Protein AF-A0A949MUG4-F1 (afdb_monomer_lite)

pLDDT: mean 82.38, std 16.34, range [31.33, 96.69]

Secondary structure (DSSP, 8-state):
----S----SGGGT-TTTT-HHHHHHHHHHHH-HHHHHHHHHHHHHHHH-TTHHHHTHHHHHHHHHHHHTTGGGGS-HHHHHHHHHHHHHHHHHHHHHHHTT--HHHHHHHHHHHHHHHHHHH-TTSTT-PPPHHHHHHHHHHHHHTT--SS-SSGGGTT-TTTTTTHHHHHHHTT-HHHHHHHHHHHT-SSS-HHHHHHHHHHHHHHHHHSS--HHHHHHHHHHHHHTSS--HHHHHHHHHHHHHHHHHHHHHHHHHHH-S----

Sequence (266 aa):
DIVGKFNRHLGCSFCLHRCDSQILETAIPVADDTIFRQVYNRYILSTLKDLTQLVHFRAQIIHEIQRVIGGKARTGNITGITWCALTQATERYFERKGEENYWYYDQVREQHLRWLNLLRPAFQPTEVNRRLDISVLRQWRDDFLELHKRDQGPLPTCAPCTSKCLYRFEVSEVVRDPKIKFDFNSSINRKDTPASDSAAWFCRLLTERLIGMPDVDLAYCLAAHLIKDQQLSNDAQLVLLHKVRNALENFQNEGQDQGNDAPASG

Foldseek 3Di:
DDPDDDPPFPLCVPQPCVVPVVLLVLLVQLLVDLVLLLLLLLLVVLCLVPVCSLQVSVVVNLVSSCVRSVPVCVPDDSLSSSLSNNSSSLRVVLVQVCVQLVHDPVLSVVLSVLSSVSNCVRRPCVVVDDDDDVVSSVVSSVSLLVSLDDPAEPAPLRPPQPSNCPCQRSLVSVVVPVVLLVVLVVQLPDPPDHSLLSLLVSLQVVVCVRNVDGDLNSSLSNSLVSLVPDPDDPVRSNVSSVSNSVNNVVVVVVVVVVVVPDDPPD

Radius of gyration: 20.77 Å; chains: 1; bounding box: 57×70×56 Å

Structure (mmCIF, N/CA/C/O backbone):
data_AF-A0A949MUG4-F1
#
_entry.id   AF-A0A949MUG4-F1
#
loop_
_atom_site.group_PDB
_atom_site.id
_atom_site.type_symbol
_atom_site.label_atom_id
_atom_site.label_alt_id
_atom_site.label_comp_id
_atom_site.label_asym_id
_atom_site.label_entity_id
_atom_site.label_seq_id
_atom_site.pdbx_PDB_ins_code
_atom_site.Cartn_x
_atom_site.Cartn_y
_atom_site.Cartn_z
_atom_site.occupancy
_atom_site.B_iso_or_equiv
_atom_site.auth_seq_id
_atom_site.auth_comp_id
_atom_site.auth_asym_id
_atom_site.auth_atom_id
_atom_site.pdbx_PDB_model_num
ATOM 1 N N . ASP A 1 1 ? -28.931 28.808 16.132 1.00 38.00 1 ASP A N 1
ATOM 2 C CA . ASP A 1 1 ? -27.473 28.906 16.302 1.00 38.00 1 ASP A CA 1
ATOM 3 C C . ASP A 1 1 ? -26.883 27.640 16.903 1.00 38.00 1 ASP A C 1
ATOM 5 O O . ASP A 1 1 ? -27.453 27.085 17.830 1.00 38.00 1 ASP A O 1
ATOM 9 N N . ILE A 1 2 ? -25.722 27.244 16.363 1.00 33.22 2 ILE A N 1
ATOM 10 C CA . ILE A 1 2 ? -24.748 26.241 16.851 1.00 33.22 2 ILE A CA 1
ATOM 11 C C . ILE A 1 2 ? -25.044 24.737 16.619 1.00 33.22 2 ILE A C 1
ATOM 13 O O . ILE A 1 2 ? -24.869 23.918 17.512 1.00 33.22 2 ILE A O 1
ATOM 17 N N . VAL A 1 3 ? -25.337 24.326 15.377 1.00 35.97 3 VAL A N 1
ATOM 18 C CA . VAL A 1 3 ? -24.929 22.981 14.877 1.00 35.97 3 VAL A CA 1
ATOM 19 C C . VAL A 1 3 ? -24.129 23.129 13.578 1.00 35.97 3 VAL A C 1
ATOM 21 O O . VAL A 1 3 ? -24.270 22.401 12.604 1.00 35.97 3 VAL A O 1
ATOM 24 N N . GLY A 1 4 ? -23.282 24.153 13.557 1.00 38.56 4 GLY A N 1
ATOM 25 C CA . GLY A 1 4 ? -22.215 24.313 12.586 1.00 38.56 4 GLY A CA 1
ATOM 26 C C . GLY A 1 4 ? -20.907 24.275 13.349 1.00 38.56 4 GLY A C 1
ATOM 27 O O . GLY A 1 4 ? -20.596 25.246 14.033 1.00 38.56 4 GLY A O 1
ATOM 28 N N . LYS A 1 5 ? -20.184 23.152 13.271 1.00 31.33 5 LYS A N 1
ATOM 29 C CA . LYS A 1 5 ? -18.725 23.068 13.446 1.00 31.33 5 LYS A CA 1
ATOM 30 C C . LYS A 1 5 ? -18.222 21.665 13.063 1.00 31.33 5 LYS A C 1
ATOM 32 O O . LYS A 1 5 ? -18.283 20.726 13.841 1.00 31.33 5 LYS A O 1
ATOM 37 N N . PHE A 1 6 ? -17.741 21.571 11.823 1.00 34.22 6 PHE A N 1
ATOM 38 C CA . PHE A 1 6 ? -16.592 20.768 11.384 1.00 34.22 6 PHE A CA 1
ATOM 39 C C . PHE A 1 6 ? -16.480 19.303 11.859 1.00 34.22 6 PHE A C 1
ATOM 41 O O . PHE A 1 6 ? -15.605 18.967 12.651 1.00 34.22 6 PHE A O 1
ATOM 48 N N . ASN A 1 7 ? -17.238 18.391 11.243 1.00 36.97 7 ASN A N 1
ATOM 49 C CA . ASN A 1 7 ? -16.804 16.992 11.105 1.00 36.97 7 ASN A CA 1
ATOM 50 C C . ASN A 1 7 ? -15.957 16.871 9.830 1.00 36.97 7 ASN A C 1
ATOM 52 O O . ASN A 1 7 ? -16.457 16.467 8.785 1.00 36.97 7 ASN A O 1
ATOM 56 N N . ARG A 1 8 ? -14.690 17.298 9.891 1.00 38.66 8 ARG A N 1
ATOM 57 C CA . ARG A 1 8 ? -13.737 17.125 8.778 1.00 38.66 8 ARG A CA 1
ATOM 58 C C . ARG A 1 8 ? -12.973 15.801 8.819 1.00 38.66 8 ARG A C 1
ATOM 60 O O . ARG A 1 8 ? -12.314 15.499 7.839 1.00 38.66 8 ARG A O 1
ATOM 67 N N . HIS A 1 9 ? -13.118 15.016 9.889 1.00 41.34 9 HIS A N 1
ATOM 68 C CA . HIS A 1 9 ? -12.454 13.723 10.037 1.00 41.34 9 HIS A CA 1
ATOM 69 C C . HIS A 1 9 ? -13.476 12.630 10.414 1.00 41.34 9 HIS A C 1
ATOM 71 O O . HIS A 1 9 ? -14.009 12.602 11.530 1.00 41.34 9 HIS A O 1
ATOM 77 N N . LEU A 1 10 ? -13.805 11.768 9.448 1.00 46.38 10 LEU A N 1
ATOM 78 C CA . LEU A 1 10 ? -14.676 10.598 9.560 1.00 46.38 10 LEU A CA 1
ATOM 79 C C . LEU A 1 10 ? -14.203 9.607 10.631 1.00 46.38 10 LEU A C 1
ATOM 81 O O . LEU A 1 10 ? -15.056 9.073 11.338 1.00 46.38 10 LEU A O 1
ATOM 85 N N . GLY A 1 11 ? -12.900 9.384 10.814 1.00 46.75 11 GLY A N 1
ATOM 86 C CA . GLY A 1 11 ? -12.364 8.372 11.740 1.00 46.75 11 GLY A CA 1
ATOM 87 C C . GLY A 1 11 ? -12.698 8.671 13.203 1.00 46.75 11 GLY A C 1
ATOM 88 O O . GLY A 1 11 ? -13.014 7.789 14.003 1.00 46.75 11 GLY A O 1
ATOM 89 N N . CYS A 1 12 ? -12.809 9.950 13.539 1.00 45.72 12 CYS A N 1
ATOM 90 C CA . CYS A 1 12 ? -13.305 10.400 14.832 1.00 45.72 12 CYS A CA 1
ATOM 91 C C . CYS A 1 12 ? -14.766 9.949 15.102 1.00 45.72 12 CYS A C 1
ATOM 93 O O . CYS A 1 12 ? -15.148 9.749 16.248 1.00 45.72 12 CYS A O 1
ATOM 95 N N . SER A 1 13 ? -15.587 9.723 14.073 1.00 48.91 13 SER A N 1
ATOM 96 C CA . SER A 1 13 ? -16.984 9.254 14.202 1.00 48.91 13 SER A CA 1
ATOM 97 C C . SER A 1 13 ? -17.106 7.751 14.499 1.00 48.91 13 SER A C 1
ATOM 99 O O . SER A 1 13 ? -18.170 7.306 14.922 1.00 48.91 13 SER A O 1
ATOM 101 N N . PHE A 1 14 ? -16.032 6.977 14.284 1.00 54.50 14 PHE A N 1
ATOM 102 C CA . PHE A 1 14 ? -16.016 5.509 14.391 1.00 54.50 14 PHE A CA 1
ATOM 103 C C . PHE A 1 14 ? -15.249 4.967 15.597 1.00 54.50 14 PHE A C 1
ATOM 105 O O . PHE A 1 14 ? -15.446 3.807 15.973 1.00 54.50 14 PHE A O 1
ATOM 112 N N . CYS A 1 15 ? -14.394 5.770 16.238 1.00 56.59 15 CYS A N 1
ATOM 113 C CA . CYS A 1 15 ? -13.801 5.331 17.494 1.00 56.59 15 CYS A CA 1
ATOM 114 C C . CYS A 1 15 ? -14.860 5.391 18.605 1.00 56.59 15 CYS A C 1
ATOM 116 O O . CYS A 1 15 ? -15.252 6.467 19.050 1.00 56.59 15 CYS A O 1
ATOM 118 N N . LEU A 1 16 ? -15.287 4.225 19.100 1.00 51.66 16 LEU A N 1
ATOM 119 C CA . LEU A 1 16 ? -16.188 4.097 20.260 1.00 51.66 16 LEU A CA 1
ATOM 120 C C . LEU A 1 16 ? -15.656 4.812 21.513 1.00 51.66 16 LEU A C 1
ATOM 122 O O . LEU A 1 16 ? -16.421 5.160 22.405 1.00 51.66 16 LEU A O 1
ATOM 126 N N . HIS A 1 17 ? -14.347 5.062 21.552 1.00 52.28 17 HIS A N 1
ATOM 127 C CA . HIS A 1 17 ? -13.648 5.764 22.618 1.00 52.28 17 HIS A CA 1
ATOM 128 C C . HIS A 1 17 ? -13.344 7.235 22.286 1.00 52.28 17 HIS A C 1
ATOM 130 O O . HIS A 1 17 ? -12.525 7.839 22.964 1.00 52.28 17 HIS A O 1
ATOM 136 N N . ARG A 1 18 ? -14.009 7.858 21.295 1.00 49.44 18 ARG A N 1
ATOM 137 C CA . ARG A 1 18 ? -13.872 9.309 21.011 1.00 49.44 18 ARG A CA 1
ATOM 138 C C . ARG A 1 18 ? -14.184 10.185 22.237 1.00 49.44 18 ARG A C 1
ATOM 140 O O . ARG A 1 18 ? -13.725 11.317 22.314 1.00 49.44 18 ARG A O 1
ATOM 147 N N . CYS A 1 19 ? -14.964 9.657 23.181 1.00 48.97 19 CYS A N 1
ATOM 148 C CA . CYS A 1 19 ? -15.312 10.311 24.443 1.00 48.97 19 CYS A CA 1
ATOM 149 C C . CYS A 1 19 ? -14.299 10.058 25.577 1.00 48.97 19 CYS A C 1
ATOM 151 O O . CYS A 1 19 ? -14.469 10.611 26.658 1.00 48.97 19 CYS A O 1
ATOM 153 N N . ASP A 1 20 ? -13.273 9.233 25.350 1.00 65.44 20 ASP A N 1
ATOM 154 C CA . ASP A 1 20 ? -12.170 8.995 26.282 1.00 65.44 20 ASP A CA 1
ATOM 155 C C . ASP A 1 20 ? -10.916 9.704 25.750 1.00 65.44 20 ASP A C 1
ATOM 157 O O . ASP A 1 20 ? -10.200 9.201 24.876 1.00 65.44 20 ASP A O 1
ATOM 161 N N . SER A 1 21 ? -10.681 10.920 26.250 1.00 68.94 21 SER A N 1
ATOM 162 C CA . SER A 1 21 ? -9.591 11.779 25.781 1.00 68.94 21 SER A CA 1
ATOM 163 C C . SER A 1 21 ? -8.219 11.132 25.963 1.00 68.94 21 SER A C 1
ATOM 165 O O . SER A 1 21 ? -7.357 11.319 25.112 1.00 68.94 21 SER A O 1
ATOM 167 N N . GLN A 1 22 ? -8.024 10.301 26.994 1.00 76.19 22 GLN A N 1
ATOM 168 C CA . GLN A 1 22 ? -6.738 9.644 27.250 1.00 76.19 22 GLN A CA 1
ATOM 169 C C . GLN A 1 22 ? -6.417 8.584 26.191 1.00 76.19 22 GLN A C 1
ATOM 171 O O . GLN A 1 22 ? -5.270 8.470 25.743 1.00 76.19 22 GLN A O 1
ATOM 176 N N . ILE A 1 23 ? -7.427 7.823 25.754 1.00 78.88 23 ILE A N 1
ATOM 177 C CA . ILE A 1 23 ? -7.269 6.841 24.672 1.00 78.88 23 ILE A CA 1
ATOM 178 C C . ILE A 1 23 ? -6.927 7.555 23.363 1.00 78.88 23 ILE A C 1
ATOM 180 O O . ILE A 1 23 ? -6.003 7.137 22.662 1.00 78.88 23 ILE A O 1
ATOM 184 N N . LEU A 1 24 ? -7.636 8.640 23.046 1.00 78.19 24 LEU A N 1
ATOM 185 C CA . LEU A 1 24 ? -7.407 9.397 21.817 1.00 78.19 24 LEU A CA 1
ATOM 186 C C . LEU A 1 24 ? -6.029 10.079 21.802 1.00 78.19 24 LEU A C 1
ATOM 188 O O . LEU A 1 24 ? -5.299 9.946 20.820 1.00 78.19 24 LEU A O 1
ATOM 192 N N . GLU A 1 25 ? -5.645 10.745 22.893 1.00 81.19 25 GLU A N 1
ATOM 193 C CA . GLU A 1 25 ? -4.333 11.393 23.053 1.00 81.19 25 GLU A CA 1
ATOM 194 C C . GLU A 1 25 ? -3.176 10.399 22.925 1.00 81.19 25 GLU A C 1
ATOM 196 O O . GLU A 1 25 ? -2.111 10.746 22.418 1.00 81.19 25 GLU A O 1
ATOM 201 N N . THR A 1 26 ? -3.386 9.145 23.333 1.00 84.00 26 THR A N 1
ATOM 202 C CA . THR A 1 26 ? -2.385 8.083 23.173 1.00 84.00 26 THR A CA 1
ATOM 203 C C . THR A 1 26 ? -2.375 7.507 21.756 1.00 84.00 26 THR A C 1
ATOM 205 O O . THR A 1 26 ? -1.316 7.137 21.251 1.00 84.00 26 THR A O 1
ATOM 208 N N . ALA A 1 27 ? -3.532 7.424 21.095 1.00 85.31 27 ALA A N 1
ATOM 209 C CA . ALA A 1 27 ? -3.666 6.822 19.771 1.00 85.31 27 ALA A CA 1
ATOM 210 C C . ALA A 1 27 ? -3.179 7.724 18.623 1.00 85.31 27 ALA A C 1
ATOM 212 O O . ALA A 1 27 ? -2.673 7.203 17.630 1.00 85.31 27 ALA A O 1
ATOM 213 N N . ILE A 1 28 ? -3.304 9.051 18.738 1.00 86.00 28 ILE A N 1
ATOM 214 C CA . ILE A 1 28 ? -2.858 9.993 17.693 1.00 86.00 28 ILE A CA 1
ATOM 215 C C . ILE A 1 28 ? -1.348 9.850 17.404 1.00 86.00 28 ILE A C 1
ATOM 217 O O . ILE A 1 28 ? -1.003 9.588 16.252 1.00 86.00 28 ILE A O 1
ATOM 221 N N . PRO A 1 29 ? -0.440 9.897 18.404 1.00 89.44 29 PRO A N 1
ATOM 222 C CA . PRO A 1 29 ? 0.991 9.697 18.170 1.00 89.44 29 PRO A CA 1
ATOM 223 C C . PRO A 1 29 ? 1.327 8.346 17.532 1.00 89.44 29 PRO A C 1
ATOM 225 O O . PRO A 1 29 ? 2.287 8.248 16.776 1.00 89.44 29 PRO A O 1
ATOM 228 N N . VAL A 1 30 ? 0.536 7.308 17.820 1.00 91.38 30 VAL A N 1
ATOM 229 C CA . VAL A 1 30 ? 0.688 5.983 17.205 1.00 91.38 30 VAL A CA 1
ATOM 230 C C . VAL A 1 30 ? 0.350 6.037 15.720 1.00 91.38 30 VAL A C 1
ATOM 232 O O . VAL A 1 30 ? 1.153 5.602 14.904 1.00 91.38 30 VAL A O 1
ATOM 235 N N . ALA A 1 31 ? -0.802 6.602 15.355 1.00 90.00 31 ALA A N 1
ATOM 236 C CA . ALA A 1 31 ? -1.200 6.755 13.955 1.00 90.00 31 ALA A CA 1
ATOM 237 C C . ALA A 1 31 ? -0.251 7.677 13.162 1.00 90.00 31 ALA A C 1
ATOM 239 O O . ALA A 1 31 ? -0.101 7.532 11.942 1.00 90.00 31 ALA A O 1
ATOM 240 N N . ASP A 1 32 ? 0.411 8.608 13.852 1.00 89.94 32 ASP A N 1
ATOM 241 C CA . ASP A 1 32 ? 1.366 9.538 13.258 1.00 89.94 32 ASP A CA 1
ATOM 242 C C . ASP A 1 32 ? 2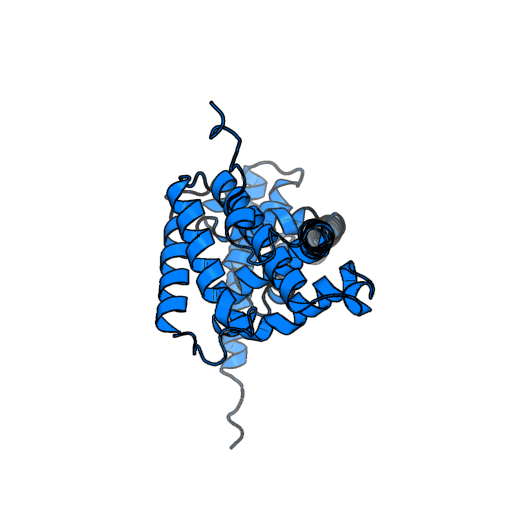.806 9.019 13.156 1.00 89.94 32 ASP A C 1
ATOM 244 O O . ASP A 1 32 ? 3.589 9.554 12.362 1.00 89.94 32 ASP A O 1
ATOM 248 N N . ASP A 1 33 ? 3.144 7.950 13.877 1.00 93.25 33 ASP A N 1
ATOM 249 C CA . ASP A 1 33 ? 4.459 7.317 13.825 1.00 93.25 33 ASP A CA 1
ATOM 250 C C . ASP A 1 33 ? 4.757 6.761 12.421 1.00 93.25 33 ASP A C 1
ATOM 252 O O . ASP A 1 33 ? 3.960 6.052 11.801 1.00 93.25 33 ASP A O 1
ATOM 256 N N . THR A 1 34 ? 5.931 7.100 11.888 1.00 90.44 34 THR A N 1
ATOM 257 C CA . THR A 1 34 ? 6.323 6.765 10.512 1.00 90.44 34 THR A CA 1
ATOM 258 C C . THR A 1 34 ? 6.436 5.263 10.277 1.00 90.44 34 THR A C 1
ATOM 260 O O . THR A 1 34 ? 6.034 4.786 9.215 1.00 90.44 34 THR A O 1
ATOM 263 N N . ILE A 1 35 ? 6.932 4.512 11.260 1.00 91.12 35 ILE A N 1
ATOM 264 C CA . ILE A 1 35 ? 7.088 3.058 11.171 1.00 91.12 35 ILE A CA 1
ATOM 265 C C . ILE A 1 35 ? 5.711 2.397 11.248 1.00 91.12 35 ILE A C 1
ATOM 267 O O . ILE A 1 35 ? 5.399 1.534 10.427 1.00 91.12 35 ILE A O 1
ATOM 271 N N . PHE A 1 36 ? 4.845 2.841 12.163 1.00 94.00 36 PHE A N 1
ATOM 272 C CA . PHE A 1 36 ? 3.479 2.331 12.260 1.00 94.00 36 PHE A CA 1
ATOM 273 C C . PHE A 1 36 ? 2.701 2.556 10.962 1.00 94.00 36 PHE A C 1
ATOM 275 O O . PHE A 1 36 ? 2.032 1.647 10.477 1.00 94.00 36 PHE A O 1
ATOM 282 N N . ARG A 1 37 ? 2.846 3.728 10.335 1.00 92.38 37 ARG A N 1
ATOM 283 C CA . ARG A 1 37 ? 2.242 4.023 9.027 1.00 92.38 37 ARG A CA 1
ATOM 284 C C . ARG A 1 37 ? 2.711 3.056 7.937 1.00 92.38 37 ARG A C 1
ATOM 286 O O . ARG A 1 37 ? 1.889 2.567 7.166 1.00 92.38 37 ARG A O 1
ATOM 293 N N . GLN A 1 38 ? 4.005 2.738 7.885 1.00 90.25 38 GLN A N 1
ATOM 294 C CA . GLN A 1 38 ? 4.538 1.744 6.945 1.00 90.25 38 GLN A CA 1
ATOM 295 C C . GLN A 1 38 ? 3.970 0.345 7.216 1.00 90.25 38 GLN A C 1
ATOM 297 O O . GLN A 1 38 ? 3.555 -0.348 6.287 1.00 90.25 38 GLN A O 1
ATOM 302 N N . VAL A 1 39 ? 3.899 -0.054 8.487 1.00 93.56 39 VAL A N 1
ATOM 303 C CA . VAL A 1 39 ? 3.333 -1.342 8.918 1.00 93.56 39 VAL A CA 1
ATOM 304 C C . VAL A 1 39 ? 1.844 -1.423 8.578 1.00 93.56 39 VAL A C 1
ATOM 306 O O . VAL A 1 39 ? 1.374 -2.463 8.125 1.00 93.56 39 VAL A O 1
ATOM 309 N N . TYR A 1 40 ? 1.109 -0.323 8.720 1.00 95.19 40 TYR A N 1
ATOM 310 C CA . TYR A 1 40 ? -0.305 -0.242 8.377 1.00 95.19 40 TYR A CA 1
ATOM 311 C C . TYR A 1 40 ? -0.552 -0.323 6.861 1.00 95.19 40 TYR A C 1
ATOM 313 O O . TYR A 1 40 ? -1.411 -1.078 6.409 1.00 95.19 40 TYR A O 1
ATOM 321 N N . ASN A 1 41 ? 0.250 0.374 6.050 1.00 93.19 41 ASN A N 1
ATOM 322 C CA . ASN A 1 41 ? 0.188 0.241 4.590 1.00 93.19 41 ASN A CA 1
ATOM 323 C C . ASN A 1 41 ? 0.493 -1.201 4.157 1.00 93.19 41 ASN A C 1
ATOM 325 O O . ASN A 1 41 ? -0.204 -1.772 3.317 1.00 93.19 41 ASN A O 1
ATOM 329 N N . ARG A 1 42 ? 1.510 -1.814 4.776 1.00 92.81 42 ARG A N 1
ATOM 330 C CA . ARG A 1 42 ? 1.872 -3.216 4.560 1.00 92.81 42 ARG A CA 1
ATOM 331 C C . ARG A 1 42 ? 0.734 -4.161 4.937 1.00 92.81 42 ARG A C 1
ATOM 333 O O . ARG A 1 42 ? 0.501 -5.129 4.218 1.00 92.81 42 ARG A O 1
ATOM 340 N N . TYR A 1 43 ? 0.024 -3.881 6.024 1.00 94.75 43 TYR A N 1
ATOM 341 C CA . TYR A 1 43 ? -1.121 -4.672 6.455 1.00 94.75 43 TYR A CA 1
ATOM 342 C C . TYR A 1 43 ? -2.227 -4.706 5.392 1.00 94.75 43 TYR A C 1
ATOM 344 O O . TYR A 1 43 ? -2.690 -5.789 5.025 1.00 94.75 43 TYR A O 1
ATOM 352 N N . ILE A 1 44 ? -2.596 -3.547 4.835 1.00 94.56 44 ILE A N 1
ATOM 353 C CA . ILE A 1 44 ? -3.597 -3.480 3.762 1.00 94.56 44 ILE A CA 1
ATOM 354 C C . ILE A 1 44 ? -3.099 -4.225 2.519 1.00 94.56 44 ILE A C 1
ATOM 356 O O . ILE A 1 44 ? -3.803 -5.100 2.022 1.00 94.56 44 ILE A O 1
ATOM 360 N N . LEU A 1 45 ? -1.871 -3.958 2.056 1.00 92.50 45 LEU A N 1
ATOM 361 C CA . LEU A 1 45 ? -1.303 -4.638 0.883 1.00 92.50 45 LEU A CA 1
ATOM 362 C C . LEU A 1 45 ? -1.253 -6.160 1.041 1.00 92.50 45 LEU A C 1
ATOM 364 O O . LEU A 1 45 ? -1.648 -6.885 0.130 1.00 92.50 45 LEU A O 1
ATOM 368 N N . SER A 1 46 ? -0.797 -6.638 2.199 1.00 92.75 46 SER A N 1
ATOM 369 C CA . SER A 1 46 ? -0.720 -8.071 2.494 1.00 92.75 46 SER A CA 1
ATOM 370 C C . SER A 1 46 ? -2.118 -8.688 2.507 1.00 92.75 46 SER A C 1
ATOM 372 O O . SER A 1 46 ? -2.308 -9.764 1.956 1.00 92.75 46 SER A O 1
ATOM 374 N N . THR A 1 47 ? -3.116 -7.970 3.038 1.00 93.19 47 THR A N 1
ATOM 375 C CA . THR A 1 47 ? -4.521 -8.411 3.032 1.00 93.19 47 THR A CA 1
ATOM 376 C C . THR A 1 47 ? -5.107 -8.480 1.622 1.00 93.19 47 THR A C 1
ATOM 378 O O . THR A 1 47 ? -5.867 -9.396 1.327 1.00 93.19 47 THR A O 1
ATOM 381 N N . LEU A 1 48 ? -4.754 -7.556 0.722 1.00 92.44 48 LEU A N 1
ATOM 382 C CA . LEU A 1 48 ? -5.206 -7.608 -0.676 1.00 92.44 48 LEU A CA 1
ATOM 383 C C . LEU A 1 48 ? -4.671 -8.839 -1.415 1.00 92.44 48 LEU A C 1
ATOM 385 O O . LEU A 1 48 ? -5.336 -9.346 -2.320 1.00 92.44 48 LEU A O 1
ATOM 389 N N . LYS A 1 49 ? -3.476 -9.303 -1.041 1.00 90.56 49 LYS A N 1
ATOM 390 C CA . LYS A 1 49 ? -2.809 -10.458 -1.651 1.00 90.56 49 LYS A CA 1
ATOM 391 C C . LYS A 1 49 ? -3.281 -11.774 -1.055 1.00 90.56 49 LYS A C 1
ATOM 393 O O . LYS A 1 49 ? -3.683 -12.674 -1.787 1.00 90.56 49 LYS A O 1
ATOM 398 N N . ASP A 1 50 ? -3.292 -11.844 0.265 1.00 91.31 50 ASP A N 1
ATOM 399 C CA . ASP A 1 50 ? -3.741 -12.985 1.039 1.00 91.31 50 ASP A CA 1
ATOM 400 C C . ASP A 1 50 ? -4.739 -12.503 2.093 1.00 91.31 50 ASP A C 1
ATOM 402 O O . ASP A 1 50 ? -4.395 -11.873 3.093 1.00 91.31 50 ASP A O 1
ATOM 406 N N . LEU A 1 51 ? -6.010 -12.834 1.870 1.00 91.94 51 LEU A N 1
ATOM 407 C CA . LEU A 1 51 ? -7.113 -12.402 2.723 1.00 91.94 51 LEU A CA 1
ATOM 408 C C . LEU A 1 51 ? -6.975 -12.895 4.174 1.00 91.94 51 LEU A C 1
ATOM 410 O O . LEU A 1 51 ? -7.530 -12.278 5.084 1.00 91.94 51 LEU A O 1
ATOM 414 N N . THR A 1 52 ? -6.227 -13.975 4.419 1.00 90.44 52 THR A N 1
ATOM 415 C CA . THR A 1 52 ? -5.990 -14.477 5.781 1.00 90.44 52 THR A CA 1
ATOM 416 C C . THR A 1 52 ? -5.121 -13.520 6.608 1.00 90.44 52 THR A C 1
ATOM 418 O O . THR A 1 52 ? -5.228 -13.481 7.841 1.00 90.44 52 THR A O 1
ATOM 421 N N . GLN A 1 53 ? -4.339 -12.658 5.943 1.00 91.81 53 GLN A N 1
ATOM 422 C CA . GLN A 1 53 ? -3.513 -11.642 6.595 1.00 91.81 53 GLN A CA 1
ATOM 423 C C . GLN A 1 53 ? -4.339 -10.626 7.375 1.00 91.81 53 GLN A C 1
ATOM 425 O O . GLN A 1 53 ? -3.823 -10.082 8.348 1.00 91.81 53 GLN A O 1
ATOM 430 N N . LEU A 1 54 ? -5.631 -10.446 7.061 1.00 90.94 54 LEU A N 1
ATOM 431 C CA . LEU A 1 54 ? -6.526 -9.608 7.861 1.00 90.94 54 LEU A CA 1
ATOM 432 C C . LEU A 1 54 ? -6.430 -9.953 9.361 1.00 90.94 54 LEU A C 1
ATOM 434 O O . LEU A 1 54 ? -6.425 -9.054 10.202 1.00 90.94 54 LEU A O 1
ATOM 438 N N . VAL A 1 55 ? -6.309 -11.245 9.689 1.00 88.50 55 VAL A N 1
ATOM 439 C CA . VAL A 1 55 ? -6.200 -11.740 11.067 1.00 88.50 55 VAL A CA 1
ATOM 440 C C . VAL A 1 55 ? -4.748 -12.010 11.460 1.00 88.50 55 VAL A C 1
ATOM 442 O O . VAL A 1 55 ? -4.340 -11.620 12.554 1.00 88.50 55 VAL A O 1
ATOM 445 N N . HIS A 1 56 ? -3.945 -12.647 10.602 1.00 89.19 56 HIS A N 1
ATOM 446 C CA . HIS A 1 56 ? -2.576 -13.050 10.963 1.00 89.19 56 HIS A CA 1
ATOM 447 C C . HIS A 1 56 ? -1.635 -11.865 11.216 1.00 89.19 56 HIS A C 1
ATOM 449 O O . HIS A 1 56 ? -0.772 -11.935 12.093 1.00 89.19 56 HIS A O 1
ATOM 455 N N . PHE A 1 57 ? -1.857 -10.735 10.544 1.00 91.31 57 PHE A N 1
ATOM 456 C CA . PHE A 1 57 ? -1.042 -9.530 10.704 1.00 91.31 57 PHE A CA 1
ATOM 457 C C . PHE A 1 57 ? -1.313 -8.787 12.029 1.00 91.31 57 PHE A C 1
ATOM 459 O O . PHE A 1 57 ? -0.543 -7.916 12.442 1.00 91.31 57 PHE A O 1
ATOM 466 N N . ARG A 1 58 ? -2.387 -9.149 12.749 1.00 90.19 58 ARG A N 1
ATOM 467 C CA . ARG A 1 58 ? -2.808 -8.523 14.014 1.00 90.19 58 ARG A CA 1
ATOM 468 C C . ARG A 1 58 ? -1.685 -8.436 15.044 1.00 90.19 58 ARG A C 1
ATOM 470 O O . ARG A 1 58 ? -1.566 -7.417 15.720 1.00 90.19 58 ARG A O 1
ATOM 477 N N . ALA A 1 59 ? -0.872 -9.484 15.173 1.00 90.12 59 ALA A N 1
ATOM 478 C CA . ALA A 1 59 ? 0.232 -9.504 16.131 1.00 90.12 59 ALA A CA 1
ATOM 479 C C . ALA A 1 59 ? 1.260 -8.400 15.837 1.00 90.12 59 ALA A C 1
ATOM 481 O O . ALA A 1 59 ? 1.703 -7.720 16.760 1.00 90.12 59 ALA A O 1
ATOM 482 N N . GLN A 1 60 ? 1.575 -8.171 14.559 1.00 92.69 60 GLN A N 1
ATOM 483 C CA . GLN A 1 60 ? 2.511 -7.133 14.137 1.00 92.69 60 GLN A CA 1
ATOM 484 C C . GLN A 1 60 ? 1.945 -5.727 14.371 1.00 92.69 60 GLN A C 1
ATOM 486 O O . GLN A 1 60 ? 2.655 -4.866 14.882 1.00 92.69 60 GLN A O 1
ATOM 491 N N . ILE A 1 61 ? 0.656 -5.509 14.082 1.00 94.31 61 ILE A N 1
ATOM 492 C CA . ILE A 1 61 ? -0.030 -4.246 14.406 1.00 94.31 61 ILE A CA 1
ATOM 493 C C . ILE A 1 61 ? 0.063 -3.959 15.905 1.00 94.31 61 ILE A C 1
ATOM 495 O O . ILE A 1 61 ? 0.521 -2.892 16.299 1.00 94.31 61 ILE A O 1
ATOM 499 N N . ILE A 1 62 ? -0.335 -4.912 16.753 1.00 91.62 62 ILE A N 1
ATOM 500 C CA . ILE A 1 62 ? -0.338 -4.715 18.209 1.00 91.62 62 ILE A CA 1
ATOM 501 C C . ILE A 1 62 ? 1.080 -4.477 18.732 1.00 91.62 62 ILE A C 1
ATOM 503 O O . ILE A 1 62 ? 1.269 -3.604 19.577 1.00 91.62 62 ILE A O 1
ATOM 507 N N . HIS A 1 63 ? 2.070 -5.212 18.219 1.00 92.56 63 HIS A N 1
ATOM 508 C CA . HIS A 1 63 ? 3.469 -5.036 18.595 1.00 92.56 63 HIS A CA 1
ATOM 509 C C . HIS A 1 63 ? 3.965 -3.613 18.314 1.00 92.56 63 HIS A C 1
ATOM 511 O O . HIS A 1 63 ? 4.548 -2.981 19.193 1.00 92.56 63 HIS A O 1
ATOM 517 N N . GLU A 1 64 ? 3.686 -3.074 17.128 1.00 93.81 64 GLU A N 1
ATOM 518 C CA . GLU A 1 64 ? 4.121 -1.723 16.763 1.00 93.81 64 GLU A CA 1
ATOM 519 C C . GLU A 1 64 ? 3.409 -0.639 17.570 1.00 93.81 64 GLU A C 1
ATOM 521 O O . GLU A 1 64 ? 4.036 0.320 18.014 1.00 93.81 64 GLU A O 1
ATOM 526 N N . ILE A 1 65 ? 2.121 -0.824 17.862 1.00 91.94 65 ILE A N 1
ATOM 527 C CA . ILE A 1 65 ? 1.393 0.067 18.773 1.00 91.94 65 ILE A CA 1
ATOM 528 C C . ILE A 1 65 ? 2.048 0.043 20.160 1.00 91.94 65 ILE A C 1
ATOM 530 O O . ILE A 1 65 ? 2.315 1.095 20.739 1.00 91.94 65 ILE A O 1
ATOM 534 N N . GLN A 1 66 ? 2.371 -1.146 20.677 1.00 91.00 66 GLN A N 1
ATOM 535 C CA . GLN A 1 66 ? 3.061 -1.318 21.958 1.00 91.00 66 GLN A CA 1
ATOM 536 C C . GLN A 1 66 ? 4.465 -0.697 21.975 1.00 91.00 66 GLN A C 1
ATOM 538 O O . GLN A 1 66 ? 4.866 -0.134 22.999 1.00 91.00 66 GLN A O 1
ATOM 543 N N . ARG A 1 67 ? 5.191 -0.755 20.852 1.00 92.81 67 ARG A N 1
ATOM 544 C CA . ARG A 1 67 ? 6.489 -0.094 20.677 1.00 92.81 67 ARG A CA 1
ATOM 545 C C . ARG A 1 67 ? 6.351 1.419 20.816 1.00 92.81 67 ARG A C 1
ATOM 547 O O . ARG A 1 67 ? 7.085 2.014 21.602 1.00 92.81 67 ARG A O 1
ATOM 554 N N . VAL A 1 68 ? 5.407 2.036 20.099 1.00 90.88 68 VAL A N 1
ATOM 555 C CA . VAL A 1 68 ? 5.231 3.501 20.102 1.00 90.88 68 VAL A CA 1
ATOM 556 C C . VAL A 1 68 ? 4.773 4.013 21.466 1.00 90.88 68 VAL A C 1
ATOM 558 O O . VAL A 1 68 ? 5.280 5.020 21.959 1.00 90.88 68 VAL A O 1
ATOM 561 N N . ILE A 1 69 ? 3.855 3.305 22.127 1.00 87.81 69 ILE A N 1
ATOM 562 C CA . ILE A 1 69 ? 3.391 3.707 23.462 1.00 87.81 69 ILE A CA 1
ATOM 563 C C . ILE A 1 69 ? 4.433 3.436 24.561 1.00 87.81 69 ILE A C 1
ATOM 565 O O . ILE A 1 69 ? 4.258 3.920 25.678 1.00 87.81 69 ILE A O 1
ATOM 569 N N . GLY A 1 70 ? 5.500 2.673 24.289 1.00 79.56 70 GLY A N 1
ATOM 570 C CA . GLY A 1 70 ? 6.657 2.524 25.182 1.00 79.56 70 GLY A CA 1
ATOM 571 C C . GLY A 1 70 ? 6.320 2.022 26.590 1.00 79.56 70 GLY A C 1
ATOM 572 O O . GLY A 1 70 ? 6.918 2.464 27.567 1.00 79.56 70 GLY A O 1
ATOM 573 N N . GLY A 1 71 ? 5.312 1.154 26.730 1.00 64.62 71 GLY A N 1
ATOM 574 C CA . GLY A 1 71 ? 4.870 0.649 28.036 1.00 64.62 71 GLY A CA 1
ATOM 575 C C . GLY A 1 71 ? 3.930 1.573 28.827 1.00 64.62 71 GLY A C 1
ATOM 576 O O . GLY A 1 71 ? 3.453 1.160 29.886 1.00 64.62 71 GLY A O 1
ATOM 577 N N . LYS A 1 72 ? 3.553 2.750 28.295 1.00 61.50 72 LYS A N 1
ATOM 578 C CA . LYS A 1 72 ? 2.459 3.594 28.836 1.00 61.50 72 LYS A CA 1
ATOM 579 C C . LYS A 1 72 ? 1.109 2.857 28.900 1.00 61.50 72 LYS A C 1
ATOM 581 O O . LYS A 1 72 ? 0.220 3.261 29.635 1.00 61.50 72 LYS A O 1
ATOM 586 N N . ALA A 1 73 ? 0.971 1.731 28.193 1.00 55.12 73 ALA A N 1
ATOM 587 C CA . ALA A 1 73 ? -0.191 0.841 28.256 1.00 55.12 73 ALA A CA 1
ATOM 588 C C . ALA A 1 73 ? -0.400 0.120 29.597 1.00 55.12 73 ALA A C 1
ATOM 590 O O . ALA A 1 73 ? -1.452 -0.493 29.772 1.00 55.12 73 ALA A O 1
ATOM 591 N N . ARG A 1 74 ? 0.540 0.174 30.557 1.00 52.72 74 ARG A N 1
ATOM 592 C CA . ARG A 1 74 ? 0.318 -0.445 31.880 1.00 52.72 74 ARG A CA 1
ATOM 593 C C . ARG A 1 74 ? -0.882 0.150 32.635 1.00 52.72 74 ARG A C 1
ATOM 595 O O . ARG A 1 74 ? -1.330 -0.467 33.594 1.00 52.72 74 ARG A O 1
ATOM 602 N N . THR A 1 75 ? -1.423 1.289 32.195 1.00 52.81 75 THR A N 1
ATOM 603 C CA . THR A 1 75 ? -2.536 1.989 32.854 1.00 52.81 75 THR A CA 1
ATOM 604 C C . THR A 1 75 ? -3.833 2.106 32.044 1.00 52.81 75 THR A C 1
ATOM 606 O O . THR A 1 75 ? -4.797 2.632 32.587 1.00 52.81 75 THR A O 1
ATOM 609 N N . GLY A 1 76 ? -3.947 1.619 30.800 1.00 61.75 76 GLY A N 1
ATOM 610 C CA . GLY A 1 76 ? -5.174 1.887 30.034 1.00 61.75 76 GLY A CA 1
ATOM 611 C C . GLY A 1 76 ? -5.389 1.037 28.788 1.00 61.75 76 GLY A C 1
ATOM 612 O O . GLY A 1 76 ? -4.511 0.922 27.942 1.00 61.75 76 GLY A O 1
ATOM 613 N N . ASN A 1 77 ? -6.586 0.448 28.715 1.00 79.50 77 ASN A N 1
ATOM 614 C CA . ASN A 1 77 ? -7.281 -0.160 27.573 1.00 79.50 77 ASN A CA 1
ATOM 615 C C . ASN A 1 77 ? -6.508 -0.217 26.227 1.00 79.50 77 ASN A C 1
ATOM 617 O O . ASN A 1 77 ? -6.828 0.508 25.282 1.00 79.50 77 ASN A O 1
ATOM 621 N N . ILE A 1 78 ? -5.531 -1.130 26.108 1.00 83.44 78 ILE A N 1
ATOM 622 C CA . ILE A 1 78 ? -4.750 -1.351 24.872 1.00 83.44 78 ILE A CA 1
ATOM 623 C C . ILE A 1 78 ? -5.642 -1.640 23.661 1.00 83.44 78 ILE A C 1
ATOM 625 O O . ILE A 1 78 ? -5.339 -1.223 22.547 1.00 83.44 78 ILE A O 1
ATOM 629 N N . THR A 1 79 ? -6.761 -2.322 23.883 1.00 83.62 79 THR A N 1
ATOM 630 C CA . THR A 1 79 ? -7.772 -2.604 22.867 1.00 83.62 79 THR A CA 1
ATOM 631 C C . THR A 1 79 ? -8.375 -1.313 22.319 1.00 83.62 79 THR A C 1
ATOM 633 O O . THR A 1 79 ? -8.428 -1.127 21.105 1.00 83.62 79 THR A O 1
ATOM 636 N N . GLY A 1 80 ? -8.783 -0.398 23.202 1.00 81.88 80 GLY A N 1
ATOM 637 C CA . GLY A 1 80 ? -9.328 0.902 22.824 1.00 81.88 80 GLY A CA 1
ATOM 638 C C . GLY A 1 80 ? -8.309 1.763 22.081 1.00 81.88 80 GLY A C 1
ATOM 639 O O . GLY A 1 80 ? -8.639 2.317 21.034 1.00 81.88 80 GLY A O 1
ATOM 640 N N . ILE A 1 81 ? -7.059 1.796 22.559 1.00 85.62 81 ILE A N 1
ATOM 641 C CA . ILE A 1 81 ? -5.946 2.485 21.881 1.00 85.62 81 ILE A CA 1
ATOM 642 C C . ILE A 1 81 ? -5.721 1.888 20.491 1.00 85.62 81 ILE A C 1
ATOM 644 O O . ILE A 1 81 ? -5.615 2.627 19.516 1.00 85.62 81 ILE A O 1
ATOM 648 N N . THR A 1 82 ? -5.707 0.557 20.385 1.00 88.38 82 THR A N 1
ATOM 649 C CA . THR A 1 82 ? -5.517 -0.154 19.116 1.00 88.38 82 THR A CA 1
ATOM 650 C C . THR A 1 82 ? -6.613 0.192 18.118 1.00 88.38 82 THR A C 1
ATOM 652 O O . THR A 1 82 ? -6.318 0.560 16.984 1.00 88.38 82 THR A O 1
ATOM 655 N N . TRP A 1 83 ? -7.876 0.132 18.543 1.00 88.12 83 TRP A N 1
ATOM 656 C CA . TRP A 1 83 ? -9.009 0.468 17.687 1.00 88.12 83 TRP A CA 1
ATOM 657 C C . TRP A 1 83 ? -8.979 1.930 17.226 1.00 88.12 83 TRP A C 1
ATOM 659 O O . TRP A 1 83 ? -9.151 2.209 16.038 1.00 88.12 83 TRP A O 1
ATOM 669 N N . CYS A 1 84 ? -8.714 2.867 18.139 1.00 86.31 84 CYS A N 1
ATOM 670 C CA . CYS A 1 84 ? -8.606 4.285 17.801 1.00 86.31 84 CYS A CA 1
ATOM 671 C C . CYS A 1 84 ? -7.427 4.541 16.840 1.00 86.31 84 CYS A C 1
ATOM 673 O O . CYS A 1 84 ? -7.613 5.230 15.840 1.00 86.31 84 CYS A O 1
ATOM 675 N N . ALA A 1 85 ? -6.251 3.944 17.072 1.00 90.06 85 ALA A N 1
ATOM 676 C CA . ALA A 1 85 ? -5.086 4.095 16.196 1.00 90.06 85 ALA A CA 1
ATOM 677 C C . ALA A 1 85 ? -5.349 3.537 14.787 1.00 90.06 85 ALA A C 1
ATOM 679 O O . ALA A 1 85 ? -5.043 4.198 13.797 1.00 90.06 85 ALA A O 1
ATOM 680 N N . LEU A 1 86 ? -5.982 2.363 14.688 1.00 92.00 86 LEU A N 1
ATOM 681 C CA . LEU A 1 86 ? -6.395 1.778 13.409 1.00 92.00 86 LEU A CA 1
ATOM 682 C C . LEU A 1 86 ? -7.414 2.649 12.681 1.00 92.00 86 LEU A C 1
ATOM 684 O O . LEU A 1 86 ? -7.332 2.797 11.466 1.00 92.00 86 LEU A O 1
ATOM 688 N N . THR A 1 87 ? -8.350 3.251 13.410 1.00 89.88 87 THR A N 1
ATOM 689 C CA . THR A 1 87 ? -9.359 4.138 12.827 1.00 89.88 87 THR A CA 1
ATOM 690 C C . THR A 1 87 ? -8.715 5.389 12.219 1.00 89.88 87 THR A C 1
ATOM 692 O O . THR A 1 87 ? -8.991 5.722 11.070 1.00 89.88 87 THR A O 1
ATOM 695 N N . GLN A 1 88 ? -7.792 6.029 12.945 1.00 88.44 88 GLN A N 1
ATOM 696 C CA . GLN A 1 88 ? -7.030 7.185 12.451 1.00 88.44 88 GLN A CA 1
ATOM 697 C C . GLN A 1 88 ? -6.131 6.816 11.257 1.00 88.44 88 GLN A C 1
ATOM 699 O O . GLN A 1 88 ? -6.081 7.528 10.255 1.00 88.44 88 GLN A O 1
ATOM 704 N N . ALA A 1 89 ? -5.450 5.668 11.324 1.00 92.81 89 ALA A N 1
ATOM 705 C CA . ALA A 1 89 ? -4.610 5.187 10.231 1.00 92.81 89 ALA A CA 1
ATOM 706 C C . ALA A 1 89 ? -5.428 4.827 8.980 1.00 92.81 89 ALA A C 1
ATOM 708 O O . ALA A 1 89 ? -4.996 5.113 7.864 1.00 92.81 89 ALA A O 1
ATOM 709 N N . THR A 1 90 ? -6.622 4.251 9.162 1.00 93.50 90 THR A N 1
ATOM 710 C CA . THR A 1 90 ? -7.568 3.947 8.080 1.00 93.50 90 THR A CA 1
ATOM 711 C C . THR A 1 90 ? -7.988 5.209 7.349 1.00 93.50 90 THR A C 1
ATOM 713 O O . THR A 1 90 ? -7.910 5.262 6.124 1.00 93.50 90 THR A O 1
ATOM 716 N N . GLU A 1 91 ? -8.416 6.218 8.102 1.00 89.88 91 GLU A N 1
ATOM 717 C CA . GLU A 1 91 ? -8.827 7.503 7.556 1.00 89.88 91 GLU A CA 1
ATOM 718 C C . GLU A 1 91 ? -7.710 8.123 6.719 1.00 89.88 91 GLU A C 1
ATOM 720 O O . GLU A 1 91 ? -7.889 8.338 5.521 1.00 89.88 91 GLU A O 1
ATOM 725 N N . ARG A 1 92 ? -6.521 8.282 7.314 1.00 90.94 92 ARG A N 1
ATOM 726 C CA . ARG A 1 92 ? -5.347 8.806 6.611 1.00 90.94 92 ARG A CA 1
ATOM 727 C C . ARG A 1 92 ? -5.041 8.002 5.349 1.00 90.94 92 ARG A C 1
ATOM 729 O O . ARG A 1 92 ? -4.739 8.590 4.317 1.00 90.94 92 ARG A O 1
ATOM 736 N N . TYR A 1 93 ? -5.081 6.673 5.421 1.00 94.19 93 TYR A N 1
ATOM 737 C CA . TYR A 1 93 ? -4.779 5.816 4.277 1.00 94.19 93 TYR A CA 1
ATOM 738 C C . TYR A 1 93 ? -5.748 6.062 3.115 1.00 94.19 93 TYR A C 1
ATOM 740 O O . TYR A 1 93 ? -5.300 6.353 2.007 1.00 94.19 93 TYR A O 1
ATOM 748 N N . PHE A 1 94 ? -7.062 5.981 3.349 1.00 94.06 94 PHE A N 1
ATOM 749 C CA . PHE A 1 94 ? -8.046 6.105 2.271 1.00 94.06 94 PHE A CA 1
ATOM 750 C C . PHE A 1 94 ? -8.177 7.537 1.754 1.00 94.06 94 PHE A C 1
ATOM 752 O O . PHE A 1 94 ? -8.343 7.711 0.550 1.00 94.06 94 PHE A O 1
ATOM 759 N N . GLU A 1 95 ? -8.047 8.552 2.612 1.00 92.38 95 GLU A N 1
ATOM 760 C CA . GLU A 1 95 ? -8.020 9.953 2.176 1.00 92.38 95 GLU A CA 1
ATOM 761 C C . GLU A 1 95 ? -6.835 10.205 1.246 1.00 92.38 95 GLU A C 1
ATOM 763 O O . GLU A 1 95 ? -7.014 10.647 0.114 1.00 92.38 95 GLU A O 1
ATOM 768 N N . ARG A 1 96 ? -5.622 9.836 1.669 1.00 92.31 96 ARG A N 1
ATOM 769 C CA . ARG A 1 96 ? -4.404 10.056 0.877 1.00 92.31 96 ARG A CA 1
ATOM 770 C C . ARG A 1 96 ? -4.391 9.231 -0.404 1.00 92.31 96 ARG A C 1
ATOM 772 O O . ARG A 1 96 ? -4.042 9.744 -1.466 1.00 92.31 96 ARG A O 1
ATOM 779 N N . LYS A 1 97 ? -4.798 7.963 -0.328 1.00 92.12 97 LYS A N 1
ATOM 780 C CA . LYS A 1 97 ? -4.892 7.096 -1.505 1.00 92.12 97 LYS A CA 1
ATOM 781 C C . LYS A 1 97 ? -5.974 7.578 -2.470 1.00 92.12 97 LYS A C 1
ATOM 783 O O . LYS A 1 97 ? -5.749 7.544 -3.678 1.00 92.12 97 LYS A O 1
ATOM 788 N N . GLY A 1 98 ? -7.097 8.074 -1.954 1.00 91.62 98 GLY A N 1
ATOM 789 C CA . GLY A 1 98 ? -8.165 8.688 -2.735 1.00 91.62 98 GLY A CA 1
ATOM 790 C C . GLY A 1 98 ? -7.732 9.976 -3.425 1.00 91.62 98 GLY A C 1
ATOM 791 O O . GLY A 1 98 ? -7.962 10.113 -4.621 1.00 91.62 98 GLY A O 1
ATOM 792 N N . GLU A 1 99 ? -7.034 10.871 -2.720 1.00 89.56 99 GLU A N 1
ATOM 793 C CA . GLU A 1 99 ? -6.438 12.091 -3.288 1.00 89.56 99 GLU A CA 1
ATOM 794 C C . GLU A 1 99 ? -5.498 11.760 -4.452 1.00 89.56 99 GLU A C 1
ATOM 796 O O . GLU A 1 99 ? -5.622 12.313 -5.546 1.00 89.56 99 GLU A O 1
ATOM 801 N N . GLU A 1 100 ? -4.576 10.816 -4.252 1.00 86.31 100 GLU A N 1
ATOM 802 C CA . GLU A 1 100 ? -3.629 10.418 -5.296 1.00 86.31 100 GLU A CA 1
ATOM 803 C C . GLU A 1 100 ? -4.306 9.725 -6.481 1.00 86.31 100 GLU A C 1
ATOM 805 O O . GLU A 1 100 ? -3.804 9.794 -7.613 1.00 86.31 100 GLU A O 1
ATOM 810 N N . ASN A 1 101 ? -5.440 9.067 -6.233 1.00 86.38 101 ASN A N 1
ATOM 811 C CA . ASN A 1 101 ? -6.217 8.373 -7.245 1.00 86.38 101 ASN A CA 1
ATOM 812 C C . ASN A 1 101 ? -7.466 9.139 -7.719 1.00 86.38 101 ASN A C 1
ATOM 814 O O . ASN A 1 101 ? -8.273 8.571 -8.458 1.00 86.38 101 ASN A O 1
ATOM 818 N N . TYR A 1 102 ? -7.585 10.431 -7.408 1.00 87.12 102 TYR A N 1
ATOM 819 C CA . TYR A 1 102 ? -8.718 11.272 -7.817 1.00 87.12 102 TYR A CA 1
ATOM 820 C C . TYR A 1 102 ? -10.088 10.615 -7.563 1.00 87.12 102 TYR A C 1
ATOM 822 O O . TYR A 1 102 ? -11.010 10.758 -8.364 1.00 87.12 102 TYR A O 1
ATOM 830 N N . TRP A 1 103 ? -10.208 9.846 -6.480 1.00 89.81 103 TRP A N 1
ATOM 831 C CA . TRP A 1 103 ? -11.464 9.202 -6.113 1.00 89.81 103 TRP A CA 1
ATOM 832 C C . TRP A 1 103 ? -12.450 10.228 -5.575 1.00 89.81 103 TRP A C 1
ATOM 834 O O . TRP A 1 103 ? -12.073 11.187 -4.898 1.00 89.81 103 TRP A O 1
ATOM 844 N N . TYR A 1 104 ? -13.732 10.004 -5.845 1.00 90.75 104 TYR A N 1
ATOM 845 C CA . TYR A 1 104 ? -14.782 10.828 -5.270 1.00 90.75 104 TYR A CA 1
ATOM 846 C C . TYR A 1 104 ? -14.870 10.611 -3.760 1.00 90.75 104 TYR A C 1
ATOM 848 O O . TYR A 1 104 ? -14.616 9.518 -3.249 1.00 90.75 104 TYR A O 1
ATOM 856 N N . TYR A 1 105 ? -15.299 11.654 -3.050 1.00 89.62 105 TYR A N 1
ATOM 857 C CA . TYR A 1 105 ? -15.469 11.620 -1.598 1.00 89.62 105 TYR A CA 1
ATOM 858 C C . TYR A 1 105 ? -16.312 10.422 -1.130 1.00 89.62 105 TYR A C 1
ATOM 860 O O . TYR A 1 105 ? -15.941 9.746 -0.172 1.00 89.62 105 TYR A O 1
ATOM 868 N N . ASP A 1 106 ? -17.403 10.114 -1.835 1.00 91.00 106 ASP A N 1
ATOM 869 C CA . ASP A 1 106 ? -18.287 9.003 -1.474 1.00 91.00 106 ASP A CA 1
ATOM 870 C C . ASP A 1 106 ? -17.610 7.636 -1.630 1.00 91.00 106 ASP A C 1
ATOM 872 O O . ASP A 1 106 ? -17.802 6.768 -0.782 1.00 91.00 106 ASP A O 1
ATOM 876 N N . GLN A 1 107 ? -16.744 7.463 -2.637 1.00 91.75 107 GLN A N 1
ATOM 877 C CA . GLN A 1 107 ? -15.967 6.231 -2.831 1.00 91.75 107 GLN A CA 1
ATOM 878 C C . GLN A 1 107 ? -14.947 6.043 -1.703 1.00 91.75 107 GLN A C 1
ATOM 880 O O . GLN A 1 107 ? -14.836 4.959 -1.131 1.00 91.75 107 GLN A O 1
ATOM 885 N N . VAL A 1 108 ? -14.231 7.114 -1.339 1.00 91.12 108 VAL A N 1
ATOM 886 C CA . VAL A 1 108 ? -13.279 7.111 -0.214 1.00 91.12 108 VAL A CA 1
ATOM 887 C C . VAL A 1 108 ? -13.998 6.760 1.086 1.00 91.12 108 VAL A C 1
ATOM 889 O O . VAL A 1 108 ? -13.558 5.887 1.838 1.00 91.12 108 VAL A O 1
ATOM 892 N N . ARG A 1 109 ? -15.138 7.411 1.335 1.00 88.56 109 ARG A N 1
ATOM 893 C CA . ARG A 1 109 ? -15.960 7.178 2.519 1.00 88.56 109 ARG A CA 1
ATOM 894 C C . ARG A 1 109 ? -16.478 5.743 2.567 1.00 88.56 109 ARG A C 1
ATOM 896 O O . ARG A 1 109 ? -16.395 5.123 3.621 1.00 88.56 109 ARG A O 1
ATOM 903 N N . GLU A 1 110 ? -16.988 5.200 1.466 1.00 91.38 110 GLU A N 1
ATOM 904 C CA . GLU A 1 110 ? -17.475 3.819 1.417 1.00 91.38 110 GLU A CA 1
ATOM 905 C C . GLU A 1 110 ? -16.366 2.819 1.772 1.00 91.38 110 GLU A C 1
ATOM 907 O O . GLU A 1 110 ? -16.559 1.965 2.641 1.00 91.38 110 GLU A O 1
ATOM 912 N N . GLN A 1 111 ? -15.186 2.955 1.161 1.00 92.62 111 GLN A N 1
ATOM 913 C CA . GLN A 1 111 ? -14.062 2.050 1.409 1.00 92.62 111 GLN A CA 1
ATOM 914 C C . GLN A 1 111 ? -13.565 2.121 2.852 1.00 92.62 111 GLN A C 1
ATOM 916 O O . GLN A 1 111 ? -13.341 1.083 3.477 1.00 92.62 111 GLN A O 1
ATOM 921 N N . HIS A 1 112 ? -13.492 3.327 3.416 1.00 90.44 112 HIS A N 1
ATOM 922 C CA . HIS A 1 112 ? -13.188 3.53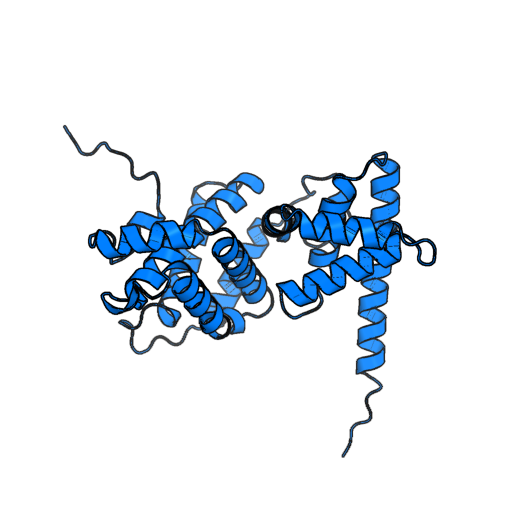9 4.828 1.00 90.44 112 HIS A CA 1
ATOM 923 C C . HIS A 1 112 ? -14.170 2.769 5.733 1.00 90.44 112 HIS A C 1
ATOM 925 O O . HIS A 1 112 ? -13.751 1.996 6.598 1.00 90.44 112 HIS A O 1
ATOM 931 N N . LEU A 1 113 ? -15.480 2.920 5.510 1.00 88.44 113 LEU A N 1
ATOM 932 C CA . LEU A 1 113 ? -16.513 2.254 6.312 1.00 88.44 113 LEU A CA 1
ATOM 933 C C . LEU A 1 113 ? -16.444 0.732 6.208 1.00 88.44 113 LEU A C 1
ATOM 935 O O . LEU A 1 113 ? -16.519 0.026 7.217 1.00 88.44 113 LEU A O 1
ATOM 939 N N . ARG A 1 114 ? -16.318 0.224 4.982 1.00 91.94 114 ARG A N 1
ATOM 940 C CA . ARG A 1 114 ? -16.267 -1.213 4.714 1.00 91.94 114 ARG A CA 1
ATOM 941 C C . ARG A 1 114 ? -15.037 -1.837 5.357 1.00 91.94 114 ARG A C 1
ATOM 943 O O . ARG A 1 114 ? -15.182 -2.836 6.056 1.00 91.94 114 ARG A O 1
ATOM 950 N N . TRP A 1 115 ? -13.872 -1.209 5.219 1.00 93.38 115 TRP A N 1
ATOM 951 C CA . TRP A 1 115 ? -12.639 -1.684 5.839 1.00 93.38 115 TRP A CA 1
ATOM 952 C C . TRP A 1 115 ? -12.735 -1.745 7.366 1.00 93.38 115 TRP A C 1
ATOM 954 O O . TRP A 1 115 ? -12.468 -2.791 7.952 1.00 93.38 115 TRP A O 1
ATOM 964 N N . LEU A 1 116 ? -13.210 -0.686 8.033 1.00 89.50 116 LEU A N 1
ATOM 965 C CA . LEU A 1 116 ? -13.374 -0.716 9.493 1.00 89.50 116 LEU A CA 1
ATOM 966 C C . LEU A 1 116 ? -14.364 -1.792 9.951 1.00 89.50 116 LEU A C 1
ATOM 968 O O . LEU A 1 116 ? -14.133 -2.450 10.965 1.00 89.50 116 LEU A O 1
ATOM 972 N N . ASN A 1 117 ? -15.451 -2.016 9.212 1.00 87.44 117 ASN A N 1
ATOM 973 C CA . ASN A 1 117 ? -16.385 -3.095 9.535 1.00 87.44 117 ASN A CA 1
ATOM 974 C C . ASN A 1 117 ? -15.734 -4.484 9.414 1.00 87.44 117 ASN A C 1
ATOM 976 O O . ASN A 1 117 ? -16.044 -5.354 10.225 1.00 87.44 117 ASN A O 1
ATOM 980 N N . LEU A 1 118 ? -14.809 -4.682 8.466 1.00 90.12 118 LEU A N 1
ATOM 981 C CA . LEU A 1 118 ? -14.020 -5.916 8.348 1.00 90.12 118 LEU A CA 1
ATOM 982 C C . LEU A 1 118 ? -13.018 -6.082 9.498 1.00 90.12 118 LEU A C 1
ATOM 984 O O . LEU A 1 118 ? -12.801 -7.200 9.960 1.00 90.12 118 LEU A O 1
ATOM 988 N N . LEU A 1 119 ? -12.423 -4.987 9.982 1.00 89.12 119 LEU A N 1
ATOM 989 C CA . LEU A 1 119 ? -11.469 -5.014 11.097 1.00 89.12 119 LEU A CA 1
ATOM 990 C C . LEU A 1 119 ? -12.129 -5.267 12.451 1.00 89.12 119 LEU A C 1
ATOM 992 O O . LEU A 1 119 ? -11.499 -5.827 13.352 1.00 89.12 119 LEU A O 1
ATOM 996 N N . ARG A 1 120 ? -13.388 -4.850 12.617 1.00 83.94 120 ARG A N 1
ATOM 997 C CA . ARG A 1 120 ? -14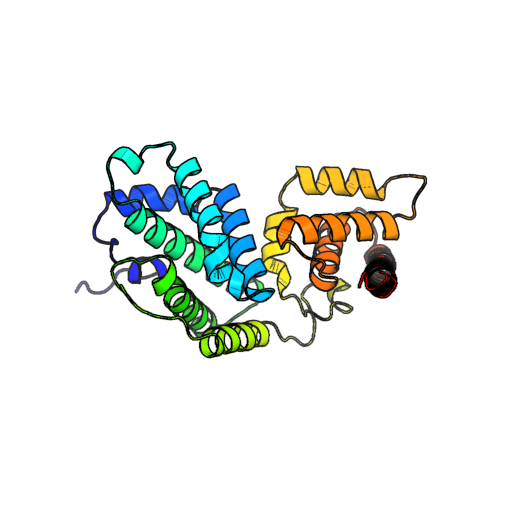.075 -4.873 13.911 1.00 83.94 120 ARG A CA 1
ATOM 998 C C . ARG A 1 120 ? -14.019 -6.240 14.609 1.00 83.94 120 ARG A C 1
ATOM 1000 O O . ARG A 1 120 ? -13.588 -6.261 15.760 1.00 83.94 120 ARG A O 1
ATOM 1007 N N . PRO A 1 121 ? -14.330 -7.379 13.959 1.00 82.06 121 PRO A N 1
ATOM 1008 C CA . PRO A 1 121 ? -14.271 -8.684 14.618 1.00 82.06 121 PRO A CA 1
ATOM 1009 C C . PRO A 1 121 ? -12.861 -9.082 15.082 1.00 82.06 121 PRO A C 1
ATOM 1011 O O . PRO A 1 121 ? -12.720 -9.812 16.059 1.00 82.06 121 PRO A O 1
ATOM 1014 N N . ALA A 1 122 ? -11.808 -8.606 14.409 1.00 81.62 122 ALA A N 1
ATOM 1015 C CA . ALA A 1 122 ? -10.423 -8.953 14.735 1.00 81.62 122 ALA A CA 1
ATOM 1016 C C . ALA A 1 122 ? -9.822 -8.072 15.850 1.00 81.62 122 ALA A C 1
ATOM 1018 O O . ALA A 1 122 ? -8.933 -8.514 16.589 1.00 81.62 122 ALA A O 1
ATOM 1019 N N . PHE A 1 123 ? -10.292 -6.829 15.986 1.00 81.94 123 PHE A N 1
ATOM 1020 C CA . PHE A 1 123 ? -9.682 -5.830 16.871 1.00 81.94 123 PHE A CA 1
ATOM 1021 C C . PHE A 1 123 ? -10.610 -5.301 17.974 1.00 81.94 123 PHE A C 1
ATOM 1023 O O . PHE A 1 123 ? -10.116 -4.658 18.901 1.00 81.94 123 PHE A O 1
ATOM 1030 N N . GLN A 1 124 ? -11.912 -5.611 17.940 1.00 75.06 124 GLN A N 1
ATOM 1031 C CA . GLN A 1 124 ? -12.894 -5.171 18.932 1.00 75.06 124 GLN A CA 1
ATOM 1032 C C . GLN A 1 124 ? -13.539 -6.366 19.683 1.00 75.06 124 GLN A C 1
ATOM 1034 O O . GLN A 1 124 ? -14.564 -6.902 19.262 1.00 75.06 124 GLN A O 1
ATOM 1039 N N . PRO A 1 125 ? -12.988 -6.776 20.841 1.00 55.00 125 PRO A N 1
ATOM 1040 C CA . PRO A 1 125 ? -13.361 -7.997 21.564 1.00 55.00 125 PRO A CA 1
ATOM 1041 C C . PRO A 1 125 ? -14.752 -7.983 22.224 1.00 55.00 125 PRO A C 1
ATOM 1043 O O . PRO A 1 125 ? -15.156 -8.996 22.787 1.00 55.00 125 PRO A O 1
ATOM 1046 N N . THR A 1 126 ? -15.510 -6.882 22.165 1.00 58.75 126 THR A N 1
ATOM 1047 C CA . THR A 1 126 ? -16.904 -6.853 22.652 1.00 58.75 126 THR A CA 1
ATOM 1048 C C . THR A 1 126 ? -17.859 -7.662 21.768 1.00 58.75 126 THR A C 1
ATOM 1050 O O . THR A 1 126 ? -18.933 -8.042 22.225 1.00 58.75 126 THR A O 1
ATOM 1053 N N . GLU A 1 127 ? -17.488 -7.956 20.517 1.00 55.06 127 GLU A N 1
ATOM 1054 C CA . GLU A 1 127 ? -18.255 -8.833 19.625 1.00 55.06 127 GLU A CA 1
ATOM 1055 C C . GLU A 1 127 ? -17.708 -10.271 19.717 1.00 55.06 127 GLU A C 1
ATOM 1057 O O . GLU A 1 127 ? -16.927 -10.717 18.884 1.00 55.06 127 GLU A O 1
ATOM 1062 N N . VAL A 1 128 ? -18.108 -11.005 20.761 1.00 49.66 128 VAL A N 1
ATOM 1063 C CA . VAL A 1 128 ? -17.524 -12.303 21.172 1.00 49.66 128 VAL A CA 1
ATOM 1064 C C . VAL A 1 128 ? -17.626 -13.425 20.117 1.00 49.66 128 VAL A C 1
ATOM 1066 O O . VAL A 1 128 ? -16.985 -14.454 20.273 1.00 49.66 128 VAL A O 1
ATOM 1069 N N . ASN A 1 129 ? -18.381 -13.276 19.023 1.00 51.94 129 ASN A N 1
ATOM 1070 C CA . ASN A 1 129 ? -18.510 -14.332 18.009 1.00 51.94 129 ASN A CA 1
ATOM 1071 C C . ASN A 1 129 ? -19.026 -13.809 16.659 1.00 51.94 129 ASN A C 1
ATOM 1073 O O . ASN A 1 129 ? -20.147 -14.113 16.249 1.00 51.94 129 ASN A O 1
ATOM 1077 N N . ARG A 1 130 ? -18.211 -13.056 15.916 1.00 58.69 130 ARG A N 1
ATOM 1078 C CA . ARG A 1 130 ? -18.457 -12.875 14.478 1.00 58.69 130 ARG A CA 1
ATOM 1079 C C . ARG A 1 130 ? -17.355 -13.533 13.673 1.00 58.69 130 ARG A C 1
ATOM 1081 O O . ARG A 1 130 ? -16.262 -12.998 13.525 1.00 58.69 130 ARG A O 1
ATOM 1088 N N . ARG A 1 131 ? -17.669 -14.714 13.134 1.00 69.50 131 ARG A N 1
ATOM 1089 C CA . ARG A 1 131 ? -16.912 -15.274 12.015 1.00 69.50 131 ARG A CA 1
ATOM 1090 C C . ARG A 1 131 ? -17.018 -14.279 10.866 1.00 69.50 131 ARG A C 1
ATOM 1092 O O . ARG A 1 131 ? -18.127 -13.940 10.457 1.00 69.50 131 ARG A O 1
ATOM 1099 N N . LEU A 1 132 ? -15.880 -13.795 10.386 1.00 76.62 132 LEU A N 1
ATOM 1100 C CA . LEU A 1 132 ? -15.853 -13.012 9.165 1.00 76.62 132 LEU A CA 1
ATOM 1101 C C . LEU A 1 132 ? -16.070 -13.965 7.992 1.00 76.62 132 LEU A C 1
ATOM 1103 O O . LEU A 1 132 ? -15.294 -14.901 7.804 1.00 76.62 132 LEU A O 1
ATOM 1107 N N . ASP A 1 133 ? -17.128 -13.736 7.221 1.00 84.31 133 ASP A N 1
ATOM 1108 C CA . ASP A 1 133 ? -17.332 -14.475 5.984 1.00 84.31 133 ASP A CA 1
ATOM 1109 C C . ASP A 1 133 ? -16.289 -14.028 4.951 1.00 84.31 133 ASP A C 1
ATOM 1111 O O . ASP A 1 133 ? -16.179 -12.846 4.608 1.00 84.31 133 ASP A O 1
ATOM 1115 N N . ILE A 1 134 ? -15.517 -14.992 4.448 1.00 87.88 134 ILE A N 1
ATOM 1116 C CA . ILE A 1 134 ? -14.505 -14.756 3.422 1.00 87.88 134 ILE A CA 1
ATOM 1117 C C . ILE A 1 134 ? -15.120 -14.206 2.131 1.00 87.88 134 ILE A C 1
ATOM 1119 O O . ILE A 1 134 ? -14.432 -13.501 1.397 1.00 87.88 134 ILE A O 1
ATOM 1123 N N . SER A 1 135 ? -16.402 -14.479 1.857 1.00 91.38 135 SER A N 1
ATOM 1124 C CA . SER A 1 135 ? -17.117 -13.927 0.702 1.00 91.38 135 SER A CA 1
ATOM 1125 C C . SER A 1 135 ? -17.202 -12.397 0.769 1.00 91.38 135 SER A C 1
ATOM 1127 O O . SER A 1 135 ? -16.910 -11.722 -0.214 1.00 91.38 135 SER A O 1
ATOM 1129 N N . VAL A 1 136 ? -17.482 -11.841 1.952 1.00 90.31 136 VAL A N 1
ATOM 1130 C CA . VAL A 1 136 ? -17.569 -10.393 2.191 1.00 90.31 136 VAL A CA 1
ATOM 1131 C C . VAL A 1 136 ? -16.199 -9.740 2.031 1.00 90.31 136 VAL A C 1
ATOM 1133 O O . VAL A 1 136 ? -16.082 -8.664 1.444 1.00 90.31 136 VAL A O 1
ATOM 1136 N N . LEU A 1 137 ? -15.151 -10.407 2.517 1.00 91.62 137 LEU A N 1
ATOM 1137 C CA . LEU A 1 137 ? -13.778 -9.930 2.386 1.00 91.62 137 LEU A CA 1
ATOM 1138 C C . LEU A 1 137 ? -13.287 -9.975 0.927 1.00 91.62 137 LEU A C 1
ATOM 1140 O O . LEU A 1 137 ? -12.643 -9.030 0.474 1.00 91.62 137 LEU A O 1
ATOM 1144 N N . ARG A 1 138 ? -13.639 -11.028 0.174 1.00 94.81 138 ARG A N 1
ATOM 1145 C CA . ARG A 1 138 ? -13.394 -11.113 -1.278 1.00 94.81 138 ARG A CA 1
ATOM 1146 C C . ARG A 1 138 ? -14.119 -10.001 -2.023 1.00 94.81 138 ARG A C 1
ATOM 1148 O O . ARG A 1 138 ? -13.476 -9.290 -2.780 1.00 94.81 138 ARG A O 1
ATOM 1155 N N . GLN A 1 139 ? -15.406 -9.797 -1.742 1.00 94.31 139 GLN A N 1
ATOM 1156 C CA . GLN A 1 139 ? -16.192 -8.742 -2.379 1.00 94.31 139 GLN A CA 1
ATOM 1157 C C . GLN A 1 139 ? -15.601 -7.357 -2.107 1.00 94.31 139 GLN A C 1
ATOM 1159 O O . GLN A 1 139 ? -15.470 -6.554 -3.022 1.00 94.31 139 GLN A O 1
ATOM 1164 N N . TRP A 1 140 ? -15.206 -7.072 -0.860 1.00 94.44 140 TRP A N 1
ATOM 1165 C CA . TRP A 1 140 ? -14.516 -5.821 -0.543 1.00 94.44 140 TRP A CA 1
ATOM 1166 C C . TRP A 1 140 ? -13.228 -5.652 -1.342 1.00 94.44 140 TRP A C 1
ATOM 1168 O O . TRP A 1 140 ? -13.022 -4.586 -1.915 1.00 94.44 140 TRP A O 1
ATOM 1178 N N . ARG A 1 141 ? -12.383 -6.687 -1.407 1.00 94.69 141 ARG A N 1
ATOM 1179 C CA . ARG A 1 141 ? -11.145 -6.636 -2.187 1.00 94.69 141 ARG A CA 1
ATOM 1180 C C . ARG A 1 141 ? -11.452 -6.353 -3.654 1.00 94.69 141 ARG A C 1
ATOM 1182 O O . ARG A 1 141 ? -10.830 -5.470 -4.227 1.00 94.69 141 ARG A O 1
ATOM 1189 N N . ASP A 1 142 ? -12.388 -7.080 -4.248 1.00 94.38 142 ASP A N 1
ATOM 1190 C CA . ASP A 1 142 ? -12.687 -6.974 -5.674 1.00 94.38 142 ASP A CA 1
ATOM 1191 C C . ASP A 1 142 ? -13.259 -5.580 -6.011 1.00 94.38 142 ASP A C 1
ATOM 1193 O O . ASP A 1 142 ? -12.770 -4.930 -6.935 1.00 94.38 142 ASP A O 1
ATOM 1197 N N . ASP A 1 143 ? -14.173 -5.051 -5.189 1.00 93.44 143 ASP A N 1
ATOM 1198 C CA . ASP A 1 143 ? -14.692 -3.681 -5.328 1.00 93.44 143 ASP A CA 1
ATOM 1199 C C . ASP A 1 143 ? -13.597 -2.623 -5.123 1.00 93.44 143 ASP A C 1
ATOM 1201 O O . ASP A 1 143 ? -13.548 -1.612 -5.824 1.00 93.44 143 ASP A O 1
ATOM 1205 N N . PHE A 1 144 ? -12.696 -2.842 -4.162 1.00 93.50 144 PHE A N 1
ATOM 1206 C CA . PHE A 1 144 ? -11.572 -1.944 -3.923 1.00 93.50 144 PHE A CA 1
ATOM 1207 C C . PHE A 1 144 ? -10.604 -1.932 -5.111 1.00 93.50 144 PHE A C 1
ATOM 1209 O O . PHE A 1 144 ? -10.149 -0.866 -5.524 1.00 93.50 144 PHE A O 1
ATOM 1216 N N . LEU A 1 145 ? -10.308 -3.094 -5.699 1.00 91.81 145 LEU A N 1
ATOM 1217 C CA . LEU A 1 145 ? -9.483 -3.204 -6.903 1.00 91.81 145 LEU A CA 1
ATOM 1218 C C . LEU A 1 145 ? -10.143 -2.523 -8.110 1.00 91.81 145 LEU A C 1
ATOM 1220 O O . LEU A 1 145 ? -9.438 -1.904 -8.909 1.00 91.81 145 LEU A O 1
ATOM 1224 N N . GLU A 1 146 ? -11.473 -2.556 -8.210 1.00 90.25 146 GLU A N 1
ATOM 1225 C CA . GLU A 1 146 ? -12.216 -1.881 -9.279 1.00 90.25 146 GLU A CA 1
ATOM 1226 C C . GLU A 1 146 ? -11.959 -0.370 -9.307 1.00 90.25 146 GLU A C 1
ATOM 1228 O O . GLU A 1 146 ? -11.755 0.200 -10.378 1.00 90.25 146 GLU A O 1
ATOM 1233 N N . LEU A 1 147 ? -11.853 0.274 -8.137 1.00 89.69 147 LEU A N 1
ATOM 1234 C CA . LEU A 1 147 ? -11.568 1.714 -8.027 1.00 89.69 147 LEU A CA 1
ATOM 1235 C C . LEU A 1 147 ? -10.204 2.123 -8.606 1.00 89.69 147 LEU A C 1
ATOM 1237 O O . LEU A 1 147 ? -9.951 3.307 -8.841 1.00 89.69 147 LEU A O 1
ATOM 1241 N N . HIS A 1 148 ? -9.309 1.161 -8.828 1.00 87.00 148 HIS A N 1
ATOM 1242 C CA . HIS A 1 148 ? -7.984 1.398 -9.398 1.00 87.00 148 HIS A CA 1
ATOM 1243 C C . HIS A 1 148 ? -7.944 1.171 -10.907 1.00 87.00 148 HIS A C 1
ATOM 1245 O O . HIS A 1 148 ? -6.933 1.476 -11.545 1.00 87.00 148 HIS A O 1
ATOM 1251 N N . LYS A 1 149 ? -9.017 0.650 -11.513 1.00 82.50 149 LYS A N 1
ATOM 1252 C CA . LYS A 1 149 ? -9.056 0.480 -12.961 1.00 82.50 149 LYS A CA 1
ATOM 1253 C C . LYS A 1 149 ? -9.092 1.848 -13.632 1.00 82.50 149 LYS A C 1
ATOM 1255 O O . LYS A 1 149 ? -10.004 2.645 -13.452 1.00 82.50 149 LYS A O 1
ATOM 1260 N N . ARG A 1 150 ? -8.057 2.103 -14.425 1.00 73.12 150 ARG A N 1
ATOM 1261 C CA . ARG A 1 150 ? -7.875 3.309 -15.236 1.00 73.12 150 ARG A CA 1
ATOM 1262 C C . ARG A 1 150 ? -7.453 2.935 -16.646 1.00 73.12 150 ARG A C 1
ATOM 1264 O O . ARG A 1 150 ? -6.948 1.832 -16.867 1.00 73.12 150 ARG A O 1
ATOM 1271 N N . ASP A 1 151 ? -7.604 3.859 -17.583 1.00 68.88 151 ASP A N 1
ATOM 1272 C CA . ASP A 1 151 ? -7.090 3.665 -18.940 1.00 68.88 151 ASP A CA 1
ATOM 1273 C C . ASP A 1 151 ? -5.561 3.750 -18.966 1.00 68.88 151 ASP A C 1
ATOM 1275 O O . ASP A 1 151 ? -4.910 2.914 -19.588 1.00 68.88 151 ASP A O 1
ATOM 1279 N N . GLN A 1 152 ? -4.977 4.707 -18.231 1.00 64.50 152 GLN A N 1
ATOM 1280 C CA . GLN A 1 152 ? -3.528 4.881 -18.085 1.00 64.50 152 GLN A CA 1
ATOM 1281 C C . GLN A 1 152 ? -3.146 5.336 -16.666 1.00 64.50 152 GLN A C 1
ATOM 1283 O O . GLN A 1 152 ? -3.943 5.936 -15.939 1.00 64.50 152 GLN A O 1
ATOM 1288 N N . GLY A 1 153 ? -1.910 5.033 -16.262 1.00 70.88 153 GLY A N 1
ATOM 1289 C CA . GLY A 1 153 ? -1.334 5.507 -15.004 1.00 70.88 153 GLY A CA 1
ATOM 1290 C C . GLY A 1 153 ? -0.844 6.965 -15.069 1.00 70.88 153 GLY A C 1
ATOM 1291 O O . GLY A 1 153 ? -0.716 7.528 -16.150 1.00 70.88 153 GLY A O 1
ATOM 1292 N N . PRO A 1 154 ? -0.525 7.596 -13.926 1.00 70.25 154 PRO A N 1
ATOM 1293 C CA . PRO A 1 154 ? -0.115 8.997 -13.844 1.00 70.25 154 PRO A CA 1
ATOM 1294 C C . PRO A 1 154 ? 1.354 9.221 -14.226 1.00 70.25 154 PRO A C 1
ATOM 1296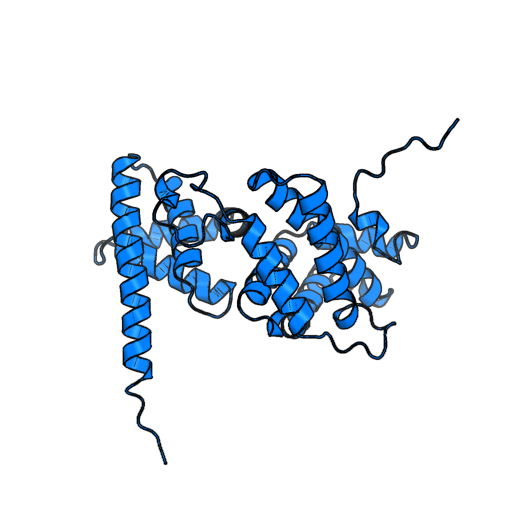 O O . PRO A 1 154 ? 1.789 10.365 -14.325 1.00 70.25 154 PRO A O 1
ATOM 1299 N N . LEU A 1 155 ? 2.139 8.150 -14.383 1.00 70.06 155 LEU A N 1
ATOM 1300 C CA . LEU A 1 155 ? 3.498 8.218 -14.910 1.00 70.06 155 LEU A CA 1
ATOM 1301 C C . LEU A 1 155 ? 3.499 7.639 -16.329 1.00 70.06 155 LEU A C 1
ATOM 1303 O O . LEU A 1 155 ? 2.874 6.596 -16.535 1.00 70.06 155 LEU A O 1
ATOM 1307 N N . PRO A 1 156 ? 4.250 8.228 -17.279 1.00 68.88 156 PRO A N 1
ATOM 1308 C CA . PRO A 1 156 ? 4.412 7.661 -18.623 1.00 68.88 156 PRO A CA 1
ATOM 1309 C C . PRO A 1 156 ? 4.866 6.193 -18.595 1.00 68.88 156 PRO A C 1
ATOM 1311 O O . PRO A 1 156 ? 4.463 5.371 -19.410 1.00 68.88 156 PRO A O 1
ATOM 1314 N N . THR A 1 157 ? 5.658 5.844 -17.584 1.00 72.38 157 THR A N 1
ATOM 1315 C CA . THR A 1 157 ? 6.222 4.512 -17.353 1.00 72.38 157 THR A CA 1
ATOM 1316 C C . THR A 1 157 ? 5.238 3.504 -16.753 1.00 72.38 157 THR A C 1
ATOM 1318 O O . THR A 1 157 ? 5.572 2.325 -16.616 1.00 72.38 157 THR A O 1
ATOM 1321 N N . CYS A 1 158 ? 4.021 3.931 -16.403 1.00 73.31 158 CYS A N 1
ATOM 1322 C CA . CYS A 1 158 ? 2.951 3.044 -15.955 1.00 73.31 158 CYS A CA 1
ATOM 1323 C C . CYS A 1 158 ? 2.198 2.377 -17.113 1.00 73.31 158 CYS A C 1
ATOM 1325 O O . CYS A 1 158 ? 1.401 1.487 -16.841 1.00 73.31 158 CYS A O 1
ATOM 1327 N N . ALA A 1 159 ? 2.438 2.763 -18.373 1.00 69.00 159 ALA A N 1
ATOM 1328 C CA . ALA A 1 159 ? 1.827 2.119 -19.538 1.00 69.00 159 ALA A CA 1
ATOM 1329 C C . ALA A 1 159 ? 1.992 0.576 -19.567 1.00 69.00 159 ALA A C 1
ATOM 1331 O O . ALA A 1 159 ? 0.994 -0.106 -19.777 1.00 69.00 159 ALA A O 1
ATOM 1332 N N . PRO A 1 160 ? 3.177 -0.005 -19.288 1.00 69.56 160 PRO A N 1
ATOM 1333 C CA . PRO A 1 160 ? 3.348 -1.463 -19.201 1.00 69.56 160 PRO A CA 1
ATOM 1334 C C . PRO A 1 160 ? 2.893 -2.092 -17.866 1.00 69.56 160 PRO A C 1
ATOM 1336 O O . PRO A 1 160 ? 3.052 -3.294 -17.677 1.00 69.56 160 PRO A O 1
ATOM 1339 N N . CYS A 1 161 ? 2.365 -1.323 -16.905 1.00 73.94 161 CYS A N 1
ATOM 1340 C CA . CYS A 1 161 ? 1.918 -1.867 -15.619 1.00 73.94 161 CYS A CA 1
ATOM 1341 C C . CYS A 1 161 ? 0.518 -2.481 -15.746 1.00 73.94 161 CYS A C 1
ATOM 1343 O O . CYS A 1 161 ? -0.457 -1.763 -15.978 1.00 73.94 161 CYS A O 1
ATOM 1345 N N . THR A 1 162 ? 0.386 -3.786 -15.496 1.00 76.94 162 THR A N 1
ATOM 1346 C CA . THR A 1 162 ? -0.919 -4.467 -15.533 1.00 76.94 162 THR A CA 1
ATOM 1347 C C . THR A 1 162 ? -1.805 -4.114 -14.338 1.00 76.94 162 THR A C 1
ATOM 1349 O O . THR A 1 162 ? -3.027 -4.074 -14.463 1.00 76.94 162 THR A O 1
ATOM 1352 N N . SER A 1 163 ? -1.204 -3.741 -13.204 1.00 79.75 163 SER A N 1
ATOM 1353 C CA . SER A 1 163 ? -1.917 -3.331 -11.985 1.00 79.75 163 SER A CA 1
ATOM 1354 C C . SER A 1 163 ? -2.374 -1.862 -11.957 1.00 79.75 163 SER A C 1
ATOM 1356 O O . SER A 1 163 ? -2.822 -1.398 -10.911 1.00 79.75 163 SER A O 1
ATOM 1358 N N . LYS A 1 164 ? -2.263 -1.104 -13.061 1.00 75.12 164 LYS A N 1
ATOM 1359 C CA . LYS A 1 164 ? -2.901 0.224 -13.255 1.00 75.12 164 LYS A CA 1
ATOM 1360 C C . LYS A 1 164 ? -2.815 1.179 -12.044 1.00 75.12 164 LYS A C 1
ATOM 1362 O O . LYS A 1 164 ? -3.771 1.861 -11.696 1.00 75.12 164 LYS A O 1
ATOM 1367 N N . CYS A 1 165 ? -1.638 1.254 -11.417 1.00 79.50 165 CYS A N 1
ATOM 1368 C CA . CYS A 1 165 ? -1.331 2.124 -10.267 1.00 79.50 165 CYS A CA 1
ATOM 1369 C C . CYS A 1 165 ? -1.978 1.761 -8.927 1.00 79.50 165 CYS A C 1
ATOM 1371 O O . CYS A 1 165 ? -1.915 2.563 -7.994 1.00 79.50 165 CYS A O 1
ATOM 1373 N N . LEU A 1 166 ? -2.477 0.532 -8.789 1.00 88.06 166 LEU A N 1
ATOM 1374 C CA . LEU A 1 166 ? -2.944 -0.041 -7.526 1.00 88.06 166 LEU A CA 1
ATOM 1375 C C . LEU A 1 166 ? -1.990 0.207 -6.346 1.00 88.06 166 LEU A C 1
ATOM 1377 O O . LEU A 1 166 ? -2.436 0.545 -5.251 1.00 88.06 166 LEU A O 1
ATOM 1381 N N . TYR A 1 167 ? -0.683 0.065 -6.577 1.00 90.38 167 TYR A N 1
ATOM 1382 C CA . TYR A 1 167 ? 0.349 0.151 -5.536 1.00 90.38 167 TYR A CA 1
ATOM 1383 C C . TYR A 1 167 ? 1.001 1.525 -5.396 1.00 90.38 167 TYR A C 1
ATOM 1385 O O . TYR A 1 167 ? 1.905 1.686 -4.579 1.00 90.38 167 TYR A O 1
ATOM 1393 N N . ARG A 1 168 ? 0.598 2.511 -6.208 1.00 88.00 168 ARG A N 1
ATOM 1394 C CA . ARG A 1 168 ? 1.300 3.798 -6.321 1.00 88.00 168 ARG A CA 1
ATOM 1395 C C . ARG A 1 168 ? 1.474 4.478 -4.967 1.00 88.00 168 ARG A C 1
ATOM 1397 O O . ARG A 1 168 ? 2.571 4.935 -4.658 1.00 88.00 168 ARG A O 1
ATOM 1404 N N . PHE A 1 169 ? 0.396 4.552 -4.190 1.00 90.81 169 PHE A N 1
ATOM 1405 C CA . PHE A 1 169 ? 0.393 5.242 -2.905 1.00 90.81 169 PHE A CA 1
ATOM 1406 C C . PHE A 1 169 ? 1.379 4.588 -1.934 1.00 90.81 169 PHE A C 1
ATOM 1408 O O . PHE A 1 169 ? 2.281 5.246 -1.418 1.00 90.81 169 PHE A O 1
ATOM 1415 N N . GLU A 1 170 ? 1.265 3.277 -1.740 1.00 91.69 170 GLU A N 1
ATOM 1416 C CA . GLU A 1 170 ? 2.099 2.540 -0.799 1.00 91.69 170 GLU A CA 1
ATOM 1417 C C . GLU A 1 170 ? 3.562 2.529 -1.221 1.00 91.69 170 GLU A C 1
ATOM 1419 O O . GLU A 1 170 ? 4.438 2.764 -0.391 1.00 91.69 170 GLU A O 1
ATOM 1424 N N . VAL A 1 171 ? 3.828 2.336 -2.514 1.00 91.56 171 VAL A N 1
ATOM 1425 C CA . VAL A 1 171 ? 5.174 2.447 -3.075 1.00 91.56 171 VAL A CA 1
ATOM 1426 C C . VAL A 1 171 ? 5.739 3.842 -2.836 1.00 91.56 171 VAL A C 1
ATOM 1428 O O . VAL A 1 171 ? 6.887 3.956 -2.415 1.00 91.56 171 VAL A O 1
ATOM 1431 N N . SER A 1 172 ? 4.951 4.902 -3.039 1.00 89.56 172 SER A N 1
ATOM 1432 C CA . SER A 1 172 ? 5.408 6.276 -2.810 1.00 89.56 172 SER A CA 1
ATOM 1433 C C . SER A 1 172 ? 5.784 6.546 -1.350 1.00 89.56 172 SER A C 1
ATOM 1435 O O . SER A 1 172 ? 6.738 7.281 -1.106 1.00 89.56 172 SER A O 1
ATOM 1437 N N . GLU A 1 173 ? 5.085 5.936 -0.389 1.00 88.94 173 GLU A N 1
ATOM 1438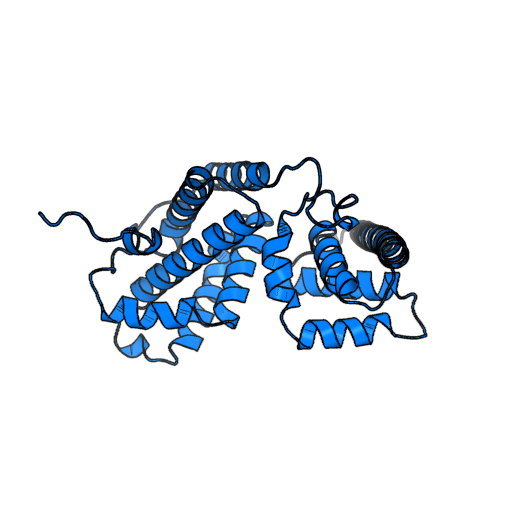 C CA . GLU A 1 173 ? 5.419 6.040 1.036 1.00 88.94 173 GLU A CA 1
ATOM 1439 C C . GLU A 1 173 ? 6.675 5.223 1.376 1.00 88.94 173 GLU A C 1
ATOM 1441 O O . GLU A 1 173 ? 7.488 5.666 2.185 1.00 88.94 173 GLU A O 1
ATOM 1446 N N . VAL A 1 174 ? 6.874 4.065 0.735 1.00 90.25 174 VAL A N 1
ATOM 1447 C CA . VAL A 1 174 ? 8.062 3.217 0.928 1.00 90.25 174 VAL A CA 1
ATOM 1448 C C . VAL A 1 174 ? 9.315 3.883 0.359 1.00 90.25 174 VAL A C 1
ATOM 1450 O O . VAL A 1 174 ? 10.307 4.037 1.066 1.00 90.25 174 VAL A O 1
ATOM 1453 N N . VAL A 1 175 ? 9.285 4.338 -0.896 1.00 90.69 175 VAL A N 1
ATOM 1454 C CA . VAL A 1 175 ? 10.476 4.896 -1.564 1.00 90.69 175 VAL A CA 1
ATOM 1455 C C . VAL A 1 175 ? 10.900 6.264 -1.019 1.00 90.69 175 VAL A C 1
ATOM 1457 O O . VAL A 1 175 ? 11.943 6.780 -1.413 1.00 90.69 175 VAL A O 1
ATOM 1460 N N . ARG A 1 176 ? 10.120 6.872 -0.114 1.00 88.19 176 ARG A N 1
ATOM 1461 C CA . ARG A 1 176 ? 10.533 8.065 0.642 1.00 88.19 176 ARG A CA 1
ATOM 1462 C C . ARG A 1 176 ? 11.647 7.772 1.641 1.00 88.19 176 ARG A C 1
ATOM 1464 O O . ARG A 1 176 ? 12.336 8.713 2.022 1.00 88.19 176 ARG A O 1
ATOM 1471 N N . ASP A 1 177 ? 11.836 6.514 2.044 1.00 89.19 177 ASP A N 1
ATOM 1472 C CA . ASP A 1 177 ? 12.939 6.121 2.918 1.00 89.19 177 ASP A CA 1
ATOM 1473 C C . ASP A 1 177 ? 14.294 6.368 2.217 1.00 89.19 177 ASP A C 1
ATOM 1475 O O . ASP A 1 177 ? 14.593 5.726 1.199 1.00 89.19 177 ASP A O 1
ATOM 1479 N N . PRO A 1 178 ? 15.146 7.272 2.747 1.00 90.31 178 PRO A N 1
ATOM 1480 C CA . PRO A 1 178 ? 16.453 7.559 2.163 1.00 90.31 178 PRO A CA 1
ATOM 1481 C C . PRO A 1 178 ? 17.349 6.324 2.055 1.00 90.31 178 PRO A C 1
ATOM 1483 O O . PRO A 1 178 ? 18.146 6.231 1.121 1.00 90.31 178 PRO A O 1
ATOM 1486 N N . LYS A 1 179 ? 17.207 5.360 2.974 1.00 92.81 179 LYS A N 1
ATOM 1487 C CA . LYS A 1 179 ? 17.979 4.118 2.956 1.00 92.81 179 LYS A CA 1
ATOM 1488 C C . LYS A 1 179 ? 17.619 3.263 1.746 1.00 92.81 179 LYS A C 1
ATOM 1490 O O . LYS A 1 179 ? 18.515 2.770 1.072 1.00 92.81 179 LYS A O 1
ATOM 1495 N N . ILE A 1 180 ? 16.330 3.150 1.419 1.00 93.56 180 ILE A N 1
ATOM 1496 C CA . ILE A 1 180 ? 15.879 2.401 0.237 1.00 93.56 180 ILE A CA 1
ATOM 1497 C C . ILE A 1 180 ? 16.444 3.029 -1.038 1.00 93.56 180 ILE A C 1
ATOM 1499 O O . ILE A 1 180 ? 16.953 2.307 -1.895 1.00 93.56 180 ILE A O 1
ATOM 1503 N N . LYS A 1 181 ? 16.421 4.364 -1.153 1.00 92.38 181 LYS A N 1
ATOM 1504 C CA . LYS A 1 181 ? 17.019 5.059 -2.305 1.00 92.38 181 LYS A CA 1
ATOM 1505 C C . LYS A 1 181 ? 18.526 4.820 -2.403 1.00 92.38 181 LYS A C 1
ATOM 1507 O O . LYS A 1 181 ? 19.037 4.560 -3.490 1.00 92.38 181 LYS A O 1
ATOM 1512 N N . PHE A 1 182 ? 19.235 4.898 -1.278 1.00 93.62 182 PHE A N 1
ATOM 1513 C CA . PHE A 1 182 ? 20.675 4.654 -1.219 1.00 93.62 182 PHE A CA 1
ATOM 1514 C C . PHE A 1 182 ? 21.038 3.216 -1.622 1.00 93.62 182 PHE A C 1
ATOM 1516 O O . PHE A 1 182 ? 21.913 3.015 -2.470 1.00 93.62 182 PHE A O 1
ATOM 1523 N N . ASP A 1 183 ? 20.345 2.223 -1.060 1.00 95.00 183 ASP A N 1
ATOM 1524 C CA . ASP A 1 183 ? 20.579 0.806 -1.346 1.00 95.00 183 ASP A CA 1
ATOM 1525 C C . ASP A 1 183 ? 20.259 0.485 -2.818 1.00 95.00 183 ASP A C 1
ATOM 1527 O O . ASP A 1 183 ? 21.029 -0.213 -3.483 1.00 95.00 183 ASP A O 1
ATOM 1531 N N . PHE A 1 184 ? 19.178 1.059 -3.363 1.00 96.00 184 PHE A N 1
ATOM 1532 C CA . PHE A 1 184 ? 18.826 0.928 -4.778 1.00 96.00 184 PHE A CA 1
ATOM 1533 C C . PHE A 1 184 ? 19.918 1.494 -5.691 1.00 96.00 184 PHE A C 1
ATOM 1535 O O . PHE A 1 184 ? 20.400 0.791 -6.580 1.00 96.00 184 PHE A O 1
ATOM 1542 N N . ASN A 1 185 ? 20.361 2.731 -5.440 1.00 93.75 185 ASN A N 1
ATOM 1543 C CA . ASN A 1 185 ? 21.428 3.371 -6.212 1.00 93.75 185 ASN A CA 1
ATOM 1544 C C . ASN A 1 185 ? 22.724 2.555 -6.162 1.00 93.75 185 ASN A C 1
ATOM 1546 O O . ASN A 1 185 ? 23.410 2.404 -7.172 1.00 93.75 185 ASN A O 1
ATOM 1550 N N . SER A 1 186 ? 23.046 1.991 -5.000 1.00 93.56 186 SER A N 1
ATOM 1551 C CA . SER A 1 186 ? 24.207 1.115 -4.835 1.00 93.56 186 SER A CA 1
ATOM 1552 C C . SER A 1 186 ? 24.066 -0.189 -5.629 1.00 93.56 186 SER A C 1
ATOM 1554 O O . SER A 1 186 ? 25.057 -0.709 -6.138 1.00 93.56 186 SER A O 1
ATOM 1556 N N . SER A 1 187 ? 22.845 -0.712 -5.766 1.00 93.25 187 SER A N 1
ATOM 1557 C CA . SER A 1 187 ? 22.558 -1.930 -6.527 1.00 93.25 187 SER A CA 1
ATOM 1558 C C . SER A 1 187 ? 22.658 -1.718 -8.040 1.00 93.25 187 SER A C 1
ATOM 1560 O O . SER A 1 187 ? 23.283 -2.523 -8.726 1.00 93.25 187 SER A O 1
ATOM 1562 N N . ILE A 1 188 ? 22.073 -0.645 -8.579 1.00 93.56 188 ILE A N 1
ATOM 1563 C CA . ILE A 1 188 ? 22.007 -0.428 -10.038 1.00 93.56 188 ILE A CA 1
ATOM 1564 C C . ILE A 1 188 ? 23.330 0.032 -10.659 1.00 93.56 188 ILE A C 1
ATOM 1566 O O . ILE A 1 188 ? 23.524 -0.128 -11.859 1.00 93.56 188 ILE A O 1
ATOM 1570 N N . ASN A 1 189 ? 24.241 0.585 -9.852 1.00 89.31 189 ASN A N 1
ATOM 1571 C CA . ASN A 1 189 ? 25.553 1.067 -10.299 1.00 89.31 189 ASN A CA 1
ATOM 1572 C C . ASN A 1 189 ? 26.659 -0.002 -10.215 1.00 89.31 189 ASN A C 1
ATOM 1574 O O . ASN A 1 189 ? 27.841 0.304 -10.397 1.00 89.31 189 ASN A O 1
ATOM 1578 N N . ARG A 1 190 ? 26.301 -1.259 -9.924 1.00 89.94 190 ARG A N 1
ATOM 1579 C CA . ARG A 1 190 ? 27.233 -2.390 -9.972 1.00 89.94 190 ARG A CA 1
ATOM 1580 C C . ARG A 1 190 ? 27.703 -2.631 -11.410 1.00 89.94 190 ARG A C 1
ATOM 1582 O O . ARG A 1 190 ? 26.911 -2.579 -12.342 1.00 89.94 190 ARG A O 1
ATOM 1589 N N . LYS A 1 191 ? 29.007 -2.862 -11.597 1.00 85.88 191 LYS A N 1
ATOM 1590 C CA . LYS A 1 191 ? 29.638 -2.957 -12.932 1.00 85.88 191 LYS A CA 1
ATOM 1591 C C . LYS A 1 191 ? 29.486 -4.328 -13.596 1.00 85.88 191 LYS A C 1
ATOM 1593 O O . LYS A 1 191 ? 29.670 -4.441 -14.800 1.00 85.88 191 LYS A O 1
ATOM 1598 N N . ASP A 1 192 ? 29.222 -5.353 -12.802 1.00 90.19 192 ASP A N 1
ATOM 1599 C CA . ASP A 1 192 ? 29.201 -6.768 -13.172 1.00 90.19 192 ASP A CA 1
ATOM 1600 C C . ASP A 1 192 ? 27.821 -7.265 -13.618 1.00 90.19 192 ASP A C 1
ATOM 1602 O O . ASP A 1 192 ? 27.726 -8.315 -14.245 1.00 90.19 192 ASP A O 1
ATOM 1606 N N . THR A 1 193 ? 26.757 -6.516 -13.328 1.00 90.88 193 THR A N 1
ATOM 1607 C CA . THR A 1 193 ? 25.374 -6.899 -13.639 1.00 90.88 193 THR A CA 1
ATOM 1608 C C . THR A 1 193 ? 24.682 -5.777 -14.414 1.00 90.88 193 THR A C 1
ATOM 1610 O O . THR A 1 193 ? 24.835 -4.610 -14.040 1.00 90.88 193 THR A O 1
ATOM 1613 N N . PRO A 1 194 ? 23.895 -6.074 -15.466 1.00 94.19 194 PRO A N 1
ATOM 1614 C CA . PRO A 1 194 ? 23.085 -5.062 -16.133 1.00 94.19 194 PRO A CA 1
ATOM 1615 C C . PRO A 1 194 ? 22.192 -4.306 -15.139 1.00 94.19 194 PRO A C 1
ATOM 1617 O O . PRO A 1 194 ? 21.553 -4.905 -14.274 1.00 94.19 194 PRO A O 1
ATOM 1620 N N . ALA A 1 195 ? 22.097 -2.981 -15.284 1.00 93.56 195 ALA A N 1
ATOM 1621 C CA . ALA A 1 195 ? 21.311 -2.145 -14.372 1.00 93.56 195 ALA A CA 1
ATOM 1622 C C . ALA A 1 195 ? 19.830 -2.567 -14.289 1.00 93.56 195 ALA A C 1
ATOM 1624 O O . ALA A 1 195 ? 19.219 -2.443 -13.229 1.00 93.56 195 ALA A O 1
ATOM 1625 N N . SER A 1 196 ? 19.264 -3.093 -15.385 1.00 94.81 196 SER A N 1
ATOM 1626 C CA . SER A 1 196 ? 17.903 -3.643 -15.418 1.00 94.81 196 SER A CA 1
ATOM 1627 C C . SER A 1 196 ? 17.728 -4.826 -14.474 1.00 94.81 196 SER A C 1
ATOM 1629 O O . SER A 1 196 ? 16.743 -4.882 -13.744 1.00 94.81 196 SER A O 1
ATOM 1631 N N . ASP A 1 197 ? 18.696 -5.736 -14.453 1.00 95.50 197 ASP A N 1
ATOM 1632 C CA . ASP A 1 197 ? 18.607 -6.995 -13.716 1.00 95.50 197 ASP A CA 1
ATOM 1633 C C . ASP A 1 197 ? 18.840 -6.725 -12.229 1.00 95.50 197 ASP A C 1
ATOM 1635 O O . ASP A 1 197 ? 18.083 -7.194 -11.381 1.00 95.50 197 ASP A O 1
ATOM 1639 N N . SER A 1 198 ? 19.799 -5.848 -11.917 1.00 96.12 198 SER A N 1
ATOM 1640 C CA . SER A 1 198 ? 20.015 -5.323 -10.566 1.00 96.12 198 SER A CA 1
ATOM 1641 C C . SER A 1 198 ? 18.781 -4.604 -10.014 1.00 96.12 198 SER A C 1
ATOM 1643 O O . SER A 1 198 ? 18.409 -4.819 -8.859 1.00 96.12 198 SER A O 1
ATOM 1645 N N . ALA A 1 199 ? 18.132 -3.753 -10.816 1.00 96.00 199 ALA A N 1
ATOM 1646 C CA . ALA A 1 199 ? 16.922 -3.043 -10.406 1.00 96.00 199 ALA A CA 1
ATOM 1647 C C . ALA A 1 199 ? 15.741 -4.004 -10.200 1.00 96.00 199 ALA A C 1
ATOM 1649 O O . ALA A 1 199 ? 15.041 -3.899 -9.190 1.00 96.00 199 ALA A O 1
ATOM 1650 N N . ALA A 1 200 ? 15.542 -4.952 -11.122 1.00 96.06 200 ALA A N 1
ATOM 1651 C CA . ALA A 1 200 ? 14.514 -5.983 -11.023 1.00 96.06 200 ALA A CA 1
ATOM 1652 C C . ALA A 1 200 ? 14.706 -6.840 -9.766 1.00 96.06 200 ALA A C 1
ATOM 1654 O O . ALA A 1 200 ? 13.778 -6.988 -8.971 1.00 96.06 200 ALA A O 1
ATOM 1655 N N . TRP A 1 201 ? 15.923 -7.331 -9.533 1.00 95.56 201 TRP A N 1
ATOM 1656 C CA . TRP A 1 201 ? 16.251 -8.157 -8.376 1.00 95.56 201 TRP A CA 1
ATOM 1657 C C . TRP A 1 201 ? 16.035 -7.411 -7.058 1.00 95.56 201 TRP A C 1
ATOM 1659 O O . TRP A 1 201 ? 15.372 -7.919 -6.152 1.00 95.56 201 TRP A O 1
ATOM 1669 N N . PHE A 1 202 ? 16.524 -6.169 -6.963 1.00 96.69 202 PHE A N 1
ATOM 1670 C CA . PHE A 1 202 ? 16.310 -5.330 -5.785 1.00 96.69 202 PHE A CA 1
ATOM 1671 C C . PHE A 1 202 ? 14.819 -5.134 -5.494 1.00 96.69 202 PHE A C 1
ATOM 1673 O O . PHE A 1 202 ? 14.374 -5.328 -4.361 1.00 9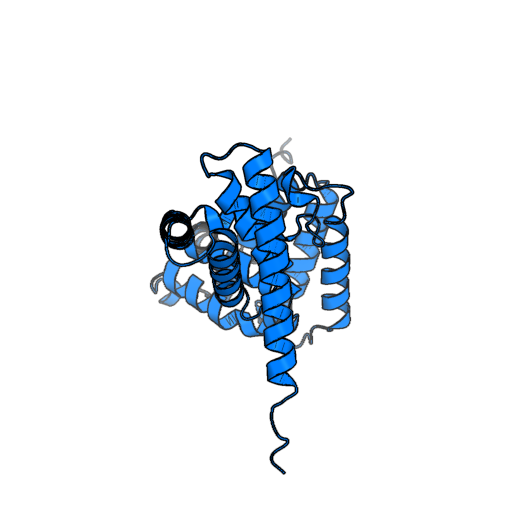6.69 202 PHE A O 1
ATOM 1680 N N . CYS A 1 203 ? 14.034 -4.770 -6.512 1.00 96.50 203 CYS A N 1
ATOM 1681 C CA . CYS A 1 203 ? 12.611 -4.500 -6.336 1.00 96.50 203 CYS A CA 1
ATOM 1682 C C . CYS A 1 203 ? 11.819 -5.770 -6.014 1.00 96.50 203 CYS A C 1
ATOM 1684 O O . CYS A 1 203 ? 10.901 -5.707 -5.201 1.00 96.50 203 CYS A O 1
ATOM 1686 N N . ARG A 1 204 ? 12.199 -6.926 -6.572 1.00 95.94 204 ARG A N 1
ATOM 1687 C CA . ARG A 1 204 ? 11.635 -8.231 -6.205 1.00 95.94 204 ARG A CA 1
ATOM 1688 C C . ARG A 1 204 ? 11.873 -8.542 -4.725 1.00 95.94 204 ARG A C 1
ATOM 1690 O O . ARG A 1 204 ? 10.916 -8.814 -4.006 1.00 95.94 204 ARG A O 1
ATOM 1697 N N . LEU A 1 205 ? 13.119 -8.453 -4.254 1.00 95.19 205 LEU A N 1
ATOM 1698 C CA . LEU A 1 205 ? 13.452 -8.724 -2.849 1.00 95.19 205 LEU A CA 1
ATOM 1699 C C . LEU A 1 205 ? 12.759 -7.751 -1.892 1.00 95.19 205 LEU A C 1
ATOM 1701 O O . LEU A 1 205 ? 12.320 -8.138 -0.806 1.00 95.19 205 LEU A O 1
ATOM 1705 N N . LEU A 1 206 ? 12.655 -6.478 -2.280 1.00 94.94 206 LEU A N 1
ATOM 1706 C CA . LEU A 1 206 ? 11.935 -5.487 -1.493 1.00 94.94 206 LEU A CA 1
ATOM 1707 C C . LEU A 1 206 ? 10.437 -5.814 -1.432 1.00 94.94 206 LEU A C 1
ATOM 1709 O O . LEU A 1 206 ? 9.861 -5.762 -0.350 1.00 94.94 206 LEU A O 1
ATOM 1713 N N . THR A 1 207 ? 9.823 -6.218 -2.546 1.00 94.88 207 THR A N 1
ATOM 1714 C CA . THR A 1 207 ? 8.438 -6.711 -2.585 1.00 94.88 207 THR A CA 1
ATOM 1715 C C . THR A 1 207 ? 8.231 -7.904 -1.654 1.00 94.88 207 THR A C 1
ATOM 1717 O O . THR A 1 207 ? 7.334 -7.863 -0.815 1.00 94.88 207 THR A O 1
ATOM 1720 N N . GLU A 1 208 ? 9.084 -8.928 -1.726 1.00 93.06 208 GLU A N 1
ATOM 1721 C CA . GLU A 1 208 ? 8.993 -10.107 -0.853 1.00 93.06 208 GLU A CA 1
ATOM 1722 C C . GLU A 1 208 ? 9.130 -9.723 0.629 1.00 93.06 208 GLU A C 1
ATOM 1724 O O . GLU A 1 208 ? 8.385 -10.213 1.475 1.00 93.06 208 GLU A O 1
ATOM 1729 N N . ARG A 1 209 ? 10.006 -8.766 0.962 1.00 90.62 209 ARG A N 1
ATOM 1730 C CA . ARG A 1 209 ? 10.121 -8.229 2.328 1.00 90.62 209 ARG A CA 1
ATOM 1731 C C . ARG A 1 209 ? 8.876 -7.453 2.767 1.00 90.62 209 ARG A C 1
ATOM 1733 O O . ARG A 1 209 ? 8.529 -7.473 3.949 1.00 90.62 209 ARG A O 1
ATOM 1740 N N . LEU A 1 210 ? 8.237 -6.736 1.844 1.00 89.56 210 LEU A N 1
ATOM 1741 C CA . LEU A 1 210 ? 7.041 -5.949 2.122 1.00 89.56 210 LEU A CA 1
ATOM 1742 C C . LEU A 1 210 ? 5.827 -6.855 2.318 1.00 89.56 210 LEU A C 1
ATOM 1744 O O . LEU A 1 210 ? 5.190 -6.770 3.354 1.00 89.56 210 LEU A O 1
ATOM 1748 N N . ILE A 1 211 ? 5.495 -7.731 1.377 1.00 90.19 211 ILE A N 1
ATOM 1749 C CA . ILE A 1 211 ? 4.218 -8.469 1.412 1.00 90.19 211 ILE A CA 1
ATOM 1750 C C . ILE A 1 211 ? 4.369 -9.971 1.681 1.00 90.19 211 ILE A C 1
ATOM 1752 O O . ILE A 1 211 ? 3.370 -10.676 1.747 1.00 90.19 211 ILE A O 1
ATOM 1756 N N . GLY A 1 212 ? 5.594 -10.469 1.868 1.00 87.06 212 GLY A N 1
ATOM 1757 C CA . GLY A 1 212 ? 5.870 -11.877 2.181 1.00 87.06 212 GLY A CA 1
ATOM 1758 C C . GLY A 1 212 ? 5.824 -12.823 0.980 1.00 87.06 212 GLY A C 1
ATOM 1759 O O . GLY A 1 212 ? 5.981 -14.027 1.157 1.00 87.06 212 GLY A O 1
ATOM 1760 N N . MET A 1 213 ? 5.606 -12.307 -0.231 1.00 89.12 213 MET A N 1
ATOM 1761 C CA . MET A 1 213 ? 5.489 -13.100 -1.454 1.00 89.12 213 MET A CA 1
ATOM 1762 C C . MET A 1 213 ? 5.944 -12.301 -2.685 1.00 89.12 213 MET A C 1
ATOM 1764 O O . MET A 1 213 ? 5.938 -11.066 -2.635 1.00 89.12 213 MET A O 1
ATOM 1768 N N . PRO A 1 214 ? 6.332 -12.966 -3.789 1.00 90.69 214 PRO A N 1
ATOM 1769 C CA . PRO A 1 214 ? 6.675 -12.274 -5.024 1.00 90.69 214 PRO A CA 1
ATOM 1770 C C . PRO A 1 214 ? 5.433 -11.645 -5.668 1.00 90.69 214 PRO A C 1
ATOM 1772 O O . PRO A 1 214 ? 4.365 -12.253 -5.727 1.00 90.69 214 PRO A O 1
ATOM 1775 N N . ASP A 1 215 ? 5.591 -10.430 -6.192 1.00 92.62 215 ASP A N 1
ATOM 1776 C CA . ASP A 1 215 ? 4.579 -9.745 -6.998 1.00 92.62 215 ASP A CA 1
ATOM 1777 C C . ASP A 1 215 ? 5.263 -8.843 -8.031 1.00 92.62 215 ASP A C 1
ATOM 1779 O O . ASP A 1 215 ? 5.911 -7.847 -7.688 1.00 92.62 215 ASP A O 1
ATOM 1783 N N . VAL A 1 216 ? 5.145 -9.221 -9.305 1.00 93.00 216 VAL A N 1
ATOM 1784 C CA . VAL A 1 216 ? 5.833 -8.544 -10.410 1.00 93.00 216 VAL A CA 1
ATOM 1785 C C . VAL A 1 216 ? 5.334 -7.117 -10.600 1.00 93.00 216 VAL A C 1
ATOM 1787 O O . VAL A 1 216 ? 6.132 -6.226 -10.881 1.00 93.00 216 VAL A O 1
ATOM 1790 N N . ASP A 1 217 ? 4.043 -6.857 -10.409 1.00 91.69 217 ASP A N 1
ATOM 1791 C CA . ASP A 1 217 ? 3.491 -5.521 -10.611 1.00 91.69 217 ASP A CA 1
ATOM 1792 C C . ASP A 1 217 ? 3.873 -4.554 -9.489 1.00 91.69 217 ASP A C 1
ATOM 1794 O O . ASP A 1 217 ? 4.172 -3.386 -9.755 1.00 91.69 217 ASP A O 1
ATOM 1798 N N . LEU A 1 218 ? 3.901 -5.027 -8.243 1.00 93.12 218 LEU A N 1
ATOM 1799 C CA . LEU A 1 218 ? 4.389 -4.251 -7.108 1.00 93.12 218 LEU A CA 1
ATOM 1800 C C . LEU A 1 218 ? 5.892 -3.981 -7.244 1.00 93.12 218 LEU A C 1
ATOM 1802 O O . LEU A 1 218 ? 6.320 -2.836 -7.085 1.00 93.12 218 LEU A O 1
ATOM 1806 N N . ALA A 1 219 ? 6.681 -4.995 -7.617 1.00 94.75 219 ALA A N 1
ATOM 1807 C CA . ALA A 1 219 ? 8.111 -4.831 -7.880 1.00 94.75 219 ALA A CA 1
ATOM 1808 C C . ALA A 1 219 ? 8.368 -3.845 -9.031 1.00 94.75 219 ALA A C 1
ATOM 1810 O O . ALA A 1 219 ? 9.212 -2.955 -8.921 1.00 94.75 219 ALA A O 1
ATOM 1811 N N . TYR A 1 220 ? 7.596 -3.936 -10.112 1.00 93.81 220 TYR A N 1
ATOM 1812 C CA . TYR A 1 220 ? 7.684 -2.995 -11.223 1.00 93.81 220 TYR A CA 1
ATOM 1813 C C . TYR A 1 220 ? 7.301 -1.569 -10.795 1.00 93.81 220 TYR A C 1
ATOM 1815 O O . TYR A 1 220 ? 7.957 -0.602 -11.183 1.00 93.81 220 TYR A O 1
ATOM 1823 N N . CYS A 1 221 ? 6.278 -1.417 -9.948 1.00 92.44 221 CYS A N 1
ATOM 1824 C CA . CYS A 1 221 ? 5.877 -0.117 -9.415 1.00 92.44 221 CYS A CA 1
ATOM 1825 C C . CYS A 1 221 ? 6.981 0.513 -8.545 1.00 92.44 221 CYS A C 1
ATOM 1827 O O . CYS A 1 221 ? 7.269 1.702 -8.708 1.00 92.44 221 CYS A O 1
ATOM 1829 N N . LEU A 1 222 ? 7.652 -0.278 -7.696 1.00 94.25 222 LEU A N 1
ATOM 1830 C CA . LEU A 1 222 ? 8.841 0.154 -6.945 1.00 94.25 222 LEU A CA 1
ATOM 1831 C C . LEU A 1 222 ? 9.941 0.653 -7.888 1.00 94.25 222 LEU A C 1
ATOM 1833 O O . LEU A 1 222 ? 10.444 1.764 -7.708 1.00 94.25 222 LEU A O 1
ATOM 1837 N N . ALA A 1 223 ? 10.264 -0.124 -8.925 1.00 94.25 223 ALA A N 1
ATOM 1838 C CA . ALA A 1 223 ? 11.278 0.249 -9.905 1.00 94.25 223 ALA A CA 1
ATOM 1839 C C . ALA A 1 223 ? 10.926 1.561 -10.617 1.00 94.25 223 ALA A C 1
ATOM 1841 O O . ALA A 1 223 ? 11.775 2.441 -10.736 1.00 94.25 223 ALA A O 1
ATOM 1842 N N . ALA A 1 224 ? 9.669 1.734 -11.036 1.00 91.88 224 ALA A N 1
ATOM 1843 C CA . ALA A 1 224 ? 9.205 2.953 -11.697 1.00 91.88 224 ALA A CA 1
ATOM 1844 C C . ALA A 1 224 ? 9.384 4.196 -10.814 1.00 91.88 224 ALA A C 1
ATOM 1846 O O . ALA A 1 224 ? 9.818 5.239 -11.303 1.00 91.88 224 ALA A O 1
ATOM 1847 N N . HIS A 1 225 ? 9.096 4.089 -9.515 1.00 91.88 225 HIS A N 1
ATOM 1848 C CA . HIS A 1 225 ? 9.296 5.188 -8.572 1.00 91.88 225 HIS A CA 1
ATOM 1849 C C . HIS A 1 225 ? 10.777 5.490 -8.310 1.00 91.88 225 HIS A C 1
ATOM 1851 O O . HIS A 1 225 ? 11.150 6.657 -8.240 1.00 91.88 225 HIS A O 1
ATOM 1857 N N . LEU A 1 226 ? 11.621 4.465 -8.191 1.00 93.56 226 LEU A N 1
ATOM 1858 C CA . LEU A 1 226 ? 13.051 4.634 -7.908 1.00 93.56 226 LEU A CA 1
ATOM 1859 C C . LEU A 1 226 ? 13.850 5.115 -9.131 1.00 93.56 226 LEU A C 1
ATOM 1861 O O . LEU A 1 226 ? 14.791 5.897 -8.985 1.00 93.56 226 LEU A O 1
ATOM 1865 N N . ILE A 1 227 ? 13.466 4.682 -10.338 1.00 92.19 227 ILE A N 1
ATOM 1866 C CA . ILE A 1 227 ? 14.101 5.080 -11.606 1.00 92.19 227 ILE A CA 1
ATOM 1867 C C . ILE A 1 227 ? 13.709 6.503 -12.007 1.00 92.19 227 ILE A C 1
ATOM 1869 O O . ILE A 1 227 ? 14.535 7.222 -12.565 1.00 92.19 227 ILE A O 1
ATOM 1873 N N . LYS A 1 228 ? 12.485 6.939 -11.686 1.00 88.19 228 LYS A N 1
ATOM 1874 C CA . LYS A 1 228 ? 12.026 8.308 -11.961 1.00 88.19 228 LYS A CA 1
ATOM 1875 C C . LYS A 1 228 ? 12.939 9.376 -11.346 1.00 88.19 228 LYS A C 1
ATOM 1877 O O . LYS A 1 228 ? 13.101 10.445 -11.927 1.00 88.19 228 LYS A O 1
ATOM 1882 N N . ASP A 1 229 ? 13.524 9.083 -10.188 1.00 85.62 229 ASP A N 1
ATOM 1883 C CA . ASP A 1 229 ? 14.413 10.002 -9.471 1.00 85.62 229 ASP A CA 1
ATOM 1884 C C . ASP A 1 229 ? 15.864 9.976 -10.001 1.00 85.62 229 ASP A C 1
ATOM 1886 O O . ASP A 1 229 ? 16.717 10.716 -9.507 1.00 85.62 229 ASP A O 1
ATOM 1890 N N . GLN A 1 230 ? 16.170 9.140 -11.000 1.00 87.00 230 GLN A N 1
ATOM 1891 C CA . GLN A 1 230 ? 17.500 9.056 -11.605 1.00 87.00 230 GLN A CA 1
ATOM 1892 C C . GLN A 1 230 ? 17.713 10.160 -12.642 1.00 87.00 230 GLN A C 1
ATOM 1894 O O . GLN A 1 230 ? 16.787 10.590 -13.329 1.00 87.00 230 GLN A O 1
ATOM 1899 N N . GLN A 1 231 ? 18.970 10.575 -12.817 1.00 87.31 231 GLN A N 1
ATOM 1900 C CA . GLN A 1 231 ? 19.376 11.553 -13.833 1.00 87.31 231 GLN A CA 1
ATOM 1901 C C . GLN A 1 231 ? 19.439 10.921 -15.236 1.00 87.31 231 GLN A C 1
ATOM 1903 O O . GLN A 1 231 ? 20.489 10.857 -15.869 1.00 87.31 231 GLN A O 1
ATOM 1908 N N . LEU A 1 232 ? 18.302 10.418 -15.713 1.00 87.62 232 LEU A N 1
ATOM 1909 C CA . LEU A 1 232 ? 18.127 9.803 -17.028 1.00 87.62 232 LEU A CA 1
ATOM 1910 C C . LEU A 1 232 ? 17.063 10.571 -17.817 1.00 87.62 232 LEU A C 1
ATOM 1912 O O . LEU A 1 232 ? 16.101 11.069 -17.231 1.00 87.62 232 LEU A O 1
ATOM 1916 N N . SER A 1 233 ? 17.200 10.632 -19.145 1.00 89.94 233 SER A N 1
ATOM 1917 C CA . SER A 1 233 ? 16.127 11.143 -20.009 1.00 89.94 233 SER A CA 1
ATOM 1918 C C . SER A 1 233 ? 14.879 10.259 -19.905 1.00 89.94 233 SER A C 1
ATOM 1920 O O . SER A 1 233 ? 14.983 9.071 -19.599 1.00 89.94 233 SER A O 1
ATOM 1922 N N . ASN A 1 234 ? 13.697 10.809 -20.200 1.00 86.75 234 ASN A N 1
ATOM 1923 C CA . ASN A 1 234 ? 12.441 10.048 -20.149 1.00 86.75 234 ASN A CA 1
ATOM 1924 C C . ASN A 1 234 ? 12.491 8.780 -21.021 1.00 86.75 234 ASN A C 1
ATOM 1926 O O . ASN A 1 234 ? 12.059 7.717 -20.579 1.00 86.75 234 ASN A O 1
ATOM 1930 N N . ASP A 1 235 ? 13.082 8.865 -22.215 1.00 88.38 235 ASP A N 1
ATOM 1931 C CA . ASP A 1 235 ? 13.240 7.712 -23.109 1.00 88.38 235 ASP A CA 1
ATOM 1932 C C . ASP A 1 235 ? 14.178 6.657 -22.512 1.00 88.38 235 ASP A C 1
ATOM 1934 O O . ASP A 1 235 ? 13.877 5.464 -22.544 1.00 88.38 235 ASP A O 1
ATOM 1938 N N . ALA A 1 236 ? 15.288 7.079 -21.895 1.00 90.50 236 ALA A N 1
ATOM 1939 C CA . ALA A 1 236 ? 16.202 6.164 -21.218 1.00 90.50 236 ALA A CA 1
ATOM 1940 C C . ALA A 1 236 ? 15.538 5.488 -20.005 1.00 90.50 236 ALA A C 1
ATOM 1942 O O . ALA A 1 236 ? 15.733 4.290 -19.795 1.00 90.50 236 ALA A O 1
ATOM 1943 N N . GLN A 1 237 ? 14.717 6.220 -19.243 1.00 90.44 237 GLN A N 1
ATOM 1944 C CA . GLN A 1 237 ? 13.924 5.657 -18.146 1.00 90.44 237 GLN A CA 1
ATOM 1945 C C . GLN A 1 237 ? 12.924 4.613 -18.657 1.00 90.44 237 GLN A C 1
ATOM 1947 O O . GLN A 1 237 ? 12.822 3.537 -18.072 1.00 90.44 237 GLN A O 1
ATOM 1952 N N . LEU A 1 238 ? 12.221 4.893 -19.761 1.00 88.88 238 LEU A N 1
ATOM 1953 C CA . LEU A 1 238 ? 11.273 3.961 -20.381 1.00 88.88 238 LEU A CA 1
ATOM 1954 C C . LEU A 1 238 ? 11.962 2.686 -20.875 1.00 88.88 238 LEU A C 1
ATOM 1956 O O . LEU A 1 238 ? 11.497 1.586 -20.577 1.00 88.88 238 LEU A O 1
ATOM 1960 N N . VAL A 1 239 ? 13.090 2.819 -21.577 1.00 91.50 239 VAL A N 1
ATOM 1961 C CA . VAL A 1 239 ? 13.874 1.670 -22.057 1.00 91.50 239 VAL A CA 1
ATOM 1962 C C . VAL A 1 239 ? 14.379 0.828 -20.888 1.00 91.50 239 VAL A C 1
ATOM 1964 O O . VAL A 1 239 ? 14.278 -0.400 -20.927 1.00 91.50 239 VAL A O 1
ATOM 1967 N N . LEU A 1 240 ? 14.909 1.465 -19.839 1.00 92.44 240 LEU A N 1
ATOM 1968 C CA . LEU A 1 240 ? 15.370 0.758 -18.647 1.00 92.44 240 LEU A CA 1
ATOM 1969 C C . LEU A 1 240 ? 14.216 0.013 -17.974 1.00 92.44 240 LEU A C 1
ATOM 1971 O O . LEU A 1 240 ? 14.352 -1.169 -17.675 1.00 92.44 240 LEU A O 1
ATOM 1975 N N . LEU A 1 241 ? 13.072 0.667 -17.785 1.00 91.69 241 LEU A N 1
ATOM 1976 C CA . LEU A 1 241 ? 11.912 0.060 -17.139 1.00 91.69 241 LEU A CA 1
ATOM 1977 C C . LEU A 1 241 ? 11.321 -1.093 -17.950 1.00 91.69 241 LEU A C 1
ATOM 1979 O O . LEU A 1 241 ? 10.986 -2.119 -17.367 1.00 91.69 241 LEU A O 1
ATOM 1983 N N . HIS A 1 242 ? 11.279 -0.998 -19.278 1.00 91.62 242 HIS A N 1
ATOM 1984 C CA . HIS A 1 242 ? 10.887 -2.129 -20.119 1.00 91.62 242 HIS A CA 1
ATOM 1985 C C . HIS A 1 242 ? 11.803 -3.345 -19.894 1.00 91.62 242 HIS A C 1
ATOM 1987 O O . HIS A 1 242 ? 11.330 -4.467 -19.733 1.00 91.62 242 HIS A O 1
ATOM 1993 N N . LYS A 1 243 ? 13.123 -3.133 -19.812 1.00 94.38 243 LYS A N 1
ATOM 1994 C CA . LYS A 1 243 ? 14.072 -4.215 -19.496 1.00 94.38 243 LYS A CA 1
ATOM 1995 C C . LYS A 1 243 ? 13.878 -4.764 -18.081 1.00 94.38 243 LYS A C 1
ATOM 1997 O O . LYS A 1 243 ? 13.928 -5.974 -17.898 1.00 94.38 243 LYS A O 1
ATOM 2002 N N . VAL A 1 244 ? 13.614 -3.897 -17.100 1.00 94.62 244 VAL A N 1
ATOM 2003 C CA . VAL A 1 244 ? 13.290 -4.306 -15.722 1.00 94.62 244 VAL A CA 1
ATOM 2004 C C . VAL A 1 244 ? 12.039 -5.181 -15.693 1.00 94.62 244 VAL A C 1
ATOM 2006 O O . VAL A 1 244 ? 12.034 -6.198 -15.007 1.00 94.62 244 VAL A O 1
ATOM 2009 N N . ARG A 1 245 ? 10.989 -4.820 -16.443 1.00 93.25 245 ARG A N 1
ATOM 2010 C CA . ARG A 1 245 ? 9.758 -5.614 -16.522 1.00 93.25 245 ARG A CA 1
ATOM 2011 C C . ARG A 1 245 ? 10.040 -7.027 -17.024 1.00 93.25 245 ARG A C 1
ATOM 2013 O O . ARG A 1 245 ? 9.653 -7.980 -16.357 1.00 93.25 245 ARG A O 1
ATOM 2020 N N . ASN A 1 246 ? 10.770 -7.144 -18.129 1.00 93.38 246 ASN A N 1
ATOM 2021 C CA . ASN A 1 246 ? 11.135 -8.441 -18.697 1.00 93.38 246 ASN A CA 1
ATOM 2022 C C . ASN A 1 246 ? 11.962 -9.281 -17.710 1.00 93.38 246 ASN A C 1
ATOM 2024 O O . ASN A 1 246 ? 11.710 -10.469 -17.547 1.00 93.38 246 ASN A O 1
ATOM 2028 N N . ALA A 1 247 ? 12.922 -8.666 -17.011 1.00 95.12 247 ALA A N 1
ATOM 2029 C CA . ALA A 1 247 ? 13.722 -9.361 -16.003 1.00 95.12 247 ALA A CA 1
ATOM 2030 C C . ALA A 1 247 ? 12.867 -9.861 -14.823 1.00 95.12 247 ALA A C 1
ATOM 2032 O O . ALA A 1 247 ? 13.047 -10.988 -14.370 1.00 95.12 247 ALA A O 1
ATOM 2033 N N . LEU A 1 248 ? 11.901 -9.062 -14.350 1.00 94.50 248 LEU A N 1
ATOM 2034 C CA . LEU A 1 248 ? 10.969 -9.476 -13.293 1.00 94.50 248 LEU A CA 1
ATOM 2035 C C . LEU A 1 248 ? 10.102 -10.671 -13.712 1.00 94.50 248 LEU A C 1
ATOM 2037 O O . LEU A 1 248 ? 9.888 -11.574 -12.905 1.00 94.50 248 LEU A O 1
ATOM 2041 N N . GLU A 1 249 ? 9.614 -10.684 -14.953 1.00 92.69 249 GLU A N 1
ATOM 2042 C CA . GLU A 1 249 ? 8.824 -11.796 -15.496 1.00 92.69 249 GLU A CA 1
ATOM 2043 C C . GLU A 1 249 ? 9.673 -13.068 -15.638 1.00 92.69 249 GLU A C 1
ATOM 2045 O O . GLU A 1 249 ? 9.241 -14.142 -15.220 1.00 92.69 249 GLU A O 1
ATOM 2050 N N . ASN A 1 250 ? 10.918 -12.950 -16.112 1.00 92.69 250 ASN A N 1
ATOM 2051 C CA . ASN A 1 250 ? 11.851 -14.079 -16.185 1.00 92.69 250 ASN A CA 1
ATOM 2052 C C . ASN A 1 250 ? 12.129 -14.679 -14.800 1.00 92.69 250 ASN A C 1
ATOM 2054 O O . ASN A 1 250 ? 12.014 -15.887 -14.614 1.00 92.69 250 ASN A O 1
ATOM 2058 N N . PHE A 1 251 ? 12.402 -13.834 -13.804 1.00 90.75 251 PHE A N 1
ATOM 2059 C CA . PHE A 1 251 ? 12.610 -14.258 -12.419 1.00 90.75 251 PHE A CA 1
ATOM 2060 C C . PHE A 1 251 ? 11.406 -14.979 -11.806 1.00 90.75 251 PHE A C 1
ATOM 2062 O O . PHE A 1 251 ? 11.584 -15.838 -10.937 1.00 90.75 251 PHE A O 1
ATOM 2069 N N . GLN A 1 252 ? 10.189 -14.606 -12.209 1.00 87.06 252 GLN A N 1
ATOM 2070 C CA . GLN A 1 252 ? 8.975 -15.287 -11.775 1.00 87.06 252 GLN A CA 1
ATOM 2071 C C . GLN A 1 252 ? 8.859 -16.672 -12.422 1.00 87.06 252 GLN A C 1
ATOM 2073 O O . GLN A 1 252 ? 8.548 -17.631 -11.718 1.00 87.06 252 GLN A O 1
ATOM 2078 N N . ASN A 1 253 ? 9.145 -16.779 -13.721 1.00 86.56 253 ASN A N 1
ATOM 2079 C CA . ASN A 1 253 ? 9.069 -18.036 -14.467 1.00 86.56 253 ASN A CA 1
ATOM 2080 C C . ASN A 1 253 ? 10.129 -19.046 -13.991 1.00 86.56 253 ASN A C 1
ATOM 2082 O O . ASN A 1 253 ? 9.793 -20.185 -13.686 1.00 86.56 253 ASN A O 1
ATOM 2086 N N . GLU A 1 254 ? 11.377 -18.610 -13.791 1.00 83.19 254 GLU A N 1
ATOM 2087 C CA . GLU A 1 254 ? 12.455 -19.462 -13.257 1.00 83.19 254 GLU A CA 1
ATOM 2088 C C . GLU A 1 254 ? 12.120 -20.040 -11.871 1.00 83.19 254 GLU A C 1
ATOM 2090 O O . GLU A 1 254 ? 12.450 -21.186 -11.564 1.00 83.19 254 GLU A O 1
ATOM 2095 N N . GLY A 1 255 ? 11.442 -19.257 -11.025 1.00 69.44 255 GLY A N 1
ATOM 2096 C CA . GLY A 1 255 ? 10.986 -19.713 -9.711 1.00 69.44 255 GLY A CA 1
ATOM 2097 C C . GLY A 1 255 ? 9.828 -20.716 -9.769 1.00 69.44 255 GLY A C 1
ATOM 2098 O O . GLY A 1 255 ? 9.664 -21.498 -8.835 1.00 69.44 255 GLY A O 1
ATOM 2099 N N . GLN A 1 256 ? 9.030 -20.705 -10.841 1.00 65.00 256 GLN A N 1
ATOM 2100 C CA . GLN A 1 256 ? 7.949 -21.673 -11.061 1.00 65.00 256 GLN A CA 1
ATOM 2101 C C . GLN A 1 256 ? 8.484 -22.995 -11.613 1.00 65.00 256 GLN A C 1
ATOM 2103 O O . GLN A 1 256 ? 8.066 -24.055 -11.147 1.00 65.00 256 GLN A O 1
ATOM 2108 N N . ASP A 1 257 ? 9.454 -22.939 -12.526 1.00 59.34 257 ASP A N 1
ATOM 2109 C CA . ASP A 1 257 ? 10.079 -24.132 -13.102 1.00 59.34 257 ASP A CA 1
ATOM 2110 C C . ASP A 1 257 ? 10.846 -24.933 -12.035 1.00 59.34 257 ASP A C 1
ATOM 2112 O O . ASP A 1 257 ? 10.671 -26.144 -11.920 1.00 59.34 257 ASP A O 1
ATOM 2116 N N . GLN A 1 258 ? 11.578 -24.260 -11.139 1.00 54.72 258 GLN A N 1
ATOM 2117 C CA . GLN A 1 258 ? 12.264 -24.925 -10.018 1.00 54.72 258 GLN A CA 1
ATOM 2118 C C . GLN A 1 258 ? 11.308 -25.507 -8.957 1.00 54.72 258 GLN A C 1
ATOM 2120 O O . GLN A 1 258 ? 11.696 -26.400 -8.205 1.00 54.72 258 GLN A O 1
ATOM 2125 N N . GLY A 1 259 ? 10.064 -25.020 -8.879 1.00 48.50 259 GLY A N 1
ATOM 2126 C CA . GLY A 1 259 ? 9.039 -25.539 -7.965 1.00 48.50 259 GLY A CA 1
ATOM 2127 C C . GLY A 1 259 ? 8.354 -26.818 -8.460 1.00 48.50 259 GLY A C 1
ATOM 2128 O O . GLY A 1 259 ? 7.842 -27.582 -7.643 1.00 48.50 259 GLY A O 1
ATOM 2129 N N . ASN A 1 260 ? 8.372 -27.069 -9.772 1.00 47.34 260 ASN A N 1
ATOM 2130 C CA . ASN A 1 260 ? 7.784 -28.262 -10.392 1.00 47.34 260 ASN A CA 1
ATOM 2131 C C . ASN A 1 260 ? 8.754 -29.453 -10.474 1.00 47.34 260 ASN A C 1
ATOM 2133 O O . ASN A 1 260 ? 8.301 -30.583 -10.644 1.00 47.34 260 ASN A O 1
ATOM 2137 N N . ASP A 1 261 ? 10.056 -29.220 -10.290 1.00 44.25 261 ASP A N 1
ATOM 2138 C CA . ASP A 1 261 ? 11.097 -30.258 -10.303 1.00 44.25 261 ASP A CA 1
ATOM 2139 C C . ASP A 1 261 ? 11.436 -30.817 -8.904 1.00 44.25 261 ASP A C 1
ATOM 2141 O O . ASP A 1 261 ? 12.369 -31.610 -8.748 1.00 44.25 261 ASP A O 1
ATOM 2145 N N . ALA A 1 262 ? 10.684 -30.447 -7.861 1.00 41.72 262 ALA A N 1
ATOM 2146 C CA . ALA A 1 262 ? 10.831 -31.065 -6.546 1.00 41.72 262 ALA A CA 1
ATOM 2147 C C . ALA A 1 262 ? 10.300 -32.515 -6.594 1.00 41.72 262 ALA A C 1
ATOM 2149 O O . ALA A 1 262 ? 9.105 -32.715 -6.836 1.00 41.72 262 ALA A O 1
ATOM 2150 N N . PRO A 1 263 ? 11.136 -33.549 -6.362 1.00 40.31 263 PRO A N 1
ATOM 2151 C CA . PRO A 1 263 ? 10.664 -34.923 -6.392 1.00 40.31 263 PRO A CA 1
ATOM 2152 C C . PRO A 1 263 ? 9.639 -35.117 -5.276 1.00 40.31 263 PRO A C 1
ATOM 2154 O O . PRO A 1 263 ? 9.897 -34.787 -4.117 1.00 40.31 263 PRO A O 1
ATOM 2157 N N . ALA A 1 264 ? 8.481 -35.675 -5.630 1.00 43.88 264 ALA A N 1
ATOM 2158 C CA . ALA A 1 264 ? 7.522 -36.185 -4.667 1.00 43.88 264 ALA A CA 1
ATOM 2159 C C . ALA A 1 264 ? 8.215 -37.277 -3.839 1.00 43.88 264 ALA A C 1
ATOM 2161 O O . ALA A 1 264 ? 8.331 -38.424 -4.269 1.00 43.88 264 ALA A O 1
ATOM 2162 N N . SER A 1 265 ? 8.728 -36.911 -2.668 1.00 42.47 265 SER A N 1
ATOM 2163 C CA . SER A 1 265 ? 9.149 -37.871 -1.657 1.00 42.47 265 SER A CA 1
ATOM 2164 C C . SER A 1 265 ? 7.891 -38.554 -1.129 1.00 42.47 265 SER A C 1
ATOM 2166 O O . SER A 1 265 ? 7.140 -37.955 -0.355 1.00 42.47 265 SER A O 1
ATOM 2168 N N . GLY A 1 266 ? 7.645 -39.758 -1.651 1.00 37.88 266 GLY A N 1
ATOM 2169 C CA . GLY A 1 266 ? 6.720 -40.742 -1.093 1.00 37.88 266 GLY A CA 1
ATOM 2170 C C . GLY A 1 266 ? 7.206 -41.339 0.219 1.00 37.88 266 GLY A C 1
ATOM 2171 O O . GLY A 1 266 ? 8.388 -41.128 0.579 1.00 37.88 266 GLY A O 1
#